Protein AF-A0A5C3QJW3-F1 (afdb_monomer_lite)

Organism: NCBI:txid1884261

Structure (mmCIF, N/CA/C/O backbone):
data_AF-A0A5C3QJW3-F1
#
_entry.id   AF-A0A5C3QJW3-F1
#
loop_
_atom_site.group_PDB
_atom_site.id
_atom_site.type_symbol
_atom_site.label_atom_id
_atom_site.label_alt_id
_atom_site.label_comp_id
_atom_site.label_asym_id
_atom_site.label_entity_id
_atom_site.label_seq_id
_atom_site.pdbx_PDB_ins_code
_atom_site.Cartn_x
_atom_site.Cartn_y
_atom_site.Cartn_z
_atom_site.occupancy
_atom_site.B_iso_or_equiv
_atom_site.auth_seq_id
_atom_site.auth_comp_id
_atom_site.auth_asym_id
_atom_site.auth_atom_id
_atom_site.pdbx_PDB_model_num
ATOM 1 N N . MET A 1 1 ? 8.250 33.119 36.181 1.00 51.19 1 MET A N 1
ATOM 2 C CA . MET A 1 1 ? 9.096 32.078 35.572 1.00 51.19 1 MET A CA 1
ATOM 3 C C . MET A 1 1 ? 8.628 30.792 36.228 1.00 51.19 1 MET A C 1
ATOM 5 O O . MET A 1 1 ? 8.997 30.561 37.365 1.00 51.19 1 MET A O 1
ATOM 9 N N . ASP A 1 2 ? 7.615 30.095 35.720 1.00 52.72 2 ASP A N 1
ATOM 10 C CA . ASP A 1 2 ? 7.265 29.895 34.312 1.00 52.72 2 ASP A CA 1
ATOM 11 C C . ASP A 1 2 ? 5.763 30.003 34.032 1.00 52.72 2 ASP A C 1
ATOM 13 O O . ASP A 1 2 ? 4.919 29.670 34.860 1.00 52.72 2 ASP A O 1
ATOM 17 N N . ASP A 1 3 ? 5.492 30.542 32.849 1.00 52.78 3 ASP A N 1
ATOM 18 C CA . ASP A 1 3 ? 4.213 30.958 32.291 1.00 52.78 3 ASP A CA 1
ATOM 19 C C . ASP A 1 3 ? 3.828 29.924 31.225 1.00 52.78 3 ASP A C 1
ATOM 21 O O . ASP A 1 3 ? 4.458 29.851 30.169 1.00 52.78 3 ASP A O 1
ATOM 25 N N . TRP A 1 4 ? 2.857 29.063 31.526 1.00 56.22 4 TRP A N 1
ATOM 26 C CA . TRP A 1 4 ? 2.318 28.097 30.567 1.00 56.22 4 TRP A CA 1
ATOM 27 C C . TRP A 1 4 ? 0.980 28.620 30.059 1.00 56.22 4 TRP A C 1
ATOM 29 O O . TRP A 1 4 ? -0.080 28.338 30.617 1.00 56.22 4 TRP A O 1
ATOM 39 N N . GLY A 1 5 ? 1.059 29.427 29.002 1.00 49.88 5 GLY A N 1
ATOM 40 C CA . GLY A 1 5 ? -0.093 29.955 28.287 1.00 49.88 5 GLY A CA 1
ATOM 41 C C . GLY A 1 5 ? -0.972 28.835 27.734 1.00 49.88 5 GLY A C 1
ATOM 42 O O . GLY A 1 5 ? -0.531 28.018 26.926 1.00 49.88 5 GLY A O 1
ATOM 43 N N . MET A 1 6 ? -2.236 28.819 28.152 1.00 49.03 6 MET A N 1
ATOM 44 C CA . MET A 1 6 ? -3.273 28.034 27.493 1.00 49.03 6 MET A CA 1
ATOM 45 C C . MET A 1 6 ? -3.706 28.733 26.199 1.00 49.03 6 MET A C 1
ATOM 47 O O . MET A 1 6 ? -4.062 29.914 26.246 1.00 49.03 6 MET A O 1
ATOM 51 N N . PRO A 1 7 ? -3.716 28.046 25.045 1.00 58.00 7 PRO A N 1
ATOM 52 C CA . PRO A 1 7 ? -4.285 28.610 23.837 1.00 58.00 7 PRO A CA 1
ATOM 53 C C . PRO A 1 7 ? -5.818 28.608 23.907 1.00 58.00 7 PRO A C 1
ATOM 55 O O . PRO A 1 7 ? -6.472 27.607 24.193 1.00 58.00 7 PRO A O 1
ATOM 58 N N . ASN A 1 8 ? -6.347 29.793 23.632 1.00 48.72 8 ASN A N 1
ATOM 59 C CA . ASN A 1 8 ? -7.742 30.188 23.534 1.00 48.72 8 ASN A CA 1
ATOM 60 C C . ASN A 1 8 ? -8.515 29.287 22.541 1.00 48.72 8 ASN A C 1
ATOM 62 O O . ASN A 1 8 ? -8.273 29.344 21.336 1.00 48.72 8 ASN A O 1
ATOM 66 N N . MET A 1 9 ? -9.445 28.458 23.029 1.00 44.62 9 MET A N 1
ATOM 67 C CA . MET A 1 9 ? -10.438 27.770 22.192 1.00 44.62 9 MET A CA 1
ATOM 68 C C . MET A 1 9 ? -11.594 28.732 21.903 1.00 44.62 9 MET A C 1
ATOM 70 O O . MET A 1 9 ? -12.631 28.711 22.566 1.00 44.62 9 MET A O 1
ATOM 74 N N . GLU A 1 10 ? -11.415 29.588 20.901 1.00 56.03 10 GLU A N 1
ATOM 75 C CA . GLU A 1 10 ? -12.532 30.302 20.292 1.00 56.03 10 GLU A CA 1
ATOM 76 C C . GLU A 1 10 ? -13.198 29.442 19.214 1.00 56.03 10 GLU A C 1
ATOM 78 O O . GLU A 1 10 ? -12.558 28.813 18.372 1.00 56.03 10 GLU A O 1
ATOM 83 N N . ARG A 1 11 ? -14.529 29.412 19.300 1.00 51.38 11 ARG A N 1
ATOM 84 C CA . ARG A 1 11 ? -15.469 28.785 18.372 1.00 51.38 11 ARG A CA 1
ATOM 85 C C . ARG A 1 11 ? -15.183 29.175 16.922 1.00 51.38 11 ARG A C 1
ATOM 87 O O . ARG A 1 11 ? -15.208 30.354 16.591 1.00 51.38 11 ARG A O 1
ATOM 94 N N . ALA A 1 12 ? -15.140 28.174 16.052 1.00 47.66 12 ALA A N 1
ATOM 95 C CA . ALA A 1 12 ? -15.527 28.314 14.655 1.00 47.66 12 ALA A CA 1
ATOM 96 C C . ALA A 1 12 ? -16.584 27.246 14.337 1.00 47.66 12 ALA A C 1
ATOM 98 O O . ALA A 1 12 ? -16.294 26.147 13.877 1.00 47.66 12 ALA A O 1
ATOM 99 N N . THR A 1 13 ? -17.834 27.562 14.662 1.00 53.69 13 THR A N 1
ATOM 100 C CA . THR A 1 13 ? -18.987 27.056 13.915 1.00 53.69 13 THR A CA 1
ATOM 101 C C . THR A 1 13 ? -19.103 27.903 12.654 1.00 53.69 13 THR A C 1
ATOM 103 O O . THR A 1 13 ? -19.069 29.118 12.815 1.00 53.69 13 THR A O 1
ATOM 106 N N . GLU A 1 14 ? -19.247 27.290 11.470 1.00 48.97 14 GLU A N 1
ATOM 107 C CA . GLU A 1 14 ? -20.148 27.710 10.369 1.00 48.97 14 GLU A CA 1
ATOM 108 C C . GLU A 1 14 ? -19.704 27.150 8.994 1.00 48.97 14 GLU A C 1
ATOM 110 O O . GLU A 1 14 ? -18.735 27.595 8.393 1.00 48.97 14 GLU A O 1
ATOM 115 N N . VAL A 1 15 ? -20.432 26.111 8.558 1.00 48.12 15 VAL A N 1
ATOM 116 C CA . VAL A 1 15 ? -21.038 25.883 7.227 1.00 48.12 15 VAL A CA 1
ATOM 117 C C . VAL A 1 15 ? -20.273 26.324 5.963 1.00 48.12 15 VAL A C 1
ATOM 119 O O . VAL A 1 15 ? -20.133 27.516 5.700 1.00 48.12 15 VAL A O 1
ATOM 122 N N . LYS A 1 16 ? -20.013 25.356 5.066 1.00 44.62 16 LYS A N 1
ATOM 123 C CA . LYS A 1 16 ? -20.548 25.382 3.686 1.00 44.62 16 LYS A CA 1
ATOM 124 C C . LYS A 1 16 ? -20.440 24.026 2.984 1.00 44.62 16 LYS A C 1
ATOM 126 O O . LYS A 1 16 ? -19.352 23.515 2.741 1.00 44.62 16 LYS A O 1
ATOM 131 N N . ASP A 1 17 ? -21.614 23.482 2.683 1.00 49.69 17 ASP A N 1
ATOM 132 C CA . ASP A 1 17 ? -21.846 22.410 1.726 1.00 49.69 17 ASP A CA 1
ATOM 133 C C . ASP A 1 17 ? -21.622 22.957 0.309 1.00 49.69 17 ASP A C 1
ATOM 135 O O . ASP A 1 17 ? -22.480 23.658 -0.227 1.00 49.69 17 ASP A O 1
ATOM 139 N N . ASP A 1 18 ? -20.481 22.639 -0.300 1.00 51.56 18 ASP A N 1
ATOM 140 C CA . ASP A 1 18 ? -20.247 22.868 -1.728 1.00 51.56 18 ASP A CA 1
ATOM 141 C C . ASP A 1 18 ? -20.503 21.562 -2.499 1.00 51.56 18 ASP A C 1
ATOM 143 O O . ASP A 1 18 ? -19.639 20.708 -2.690 1.00 51.56 18 ASP A O 1
ATOM 147 N N . ASP A 1 19 ? -21.779 21.379 -2.829 1.00 47.50 19 ASP A N 1
ATOM 148 C CA . ASP A 1 19 ? -22.304 21.162 -4.183 1.00 47.50 19 ASP A CA 1
ATOM 149 C C . ASP A 1 19 ? -21.316 20.599 -5.238 1.00 47.50 19 ASP A C 1
ATOM 151 O O . ASP A 1 19 ? -20.870 21.288 -6.158 1.00 47.50 19 ASP A O 1
ATOM 155 N N . TRP A 1 20 ? -21.008 19.297 -5.168 1.00 49.62 20 TRP A N 1
ATOM 156 C CA . TRP A 1 20 ? -20.414 18.568 -6.298 1.00 49.62 20 TRP A CA 1
ATOM 157 C C . TRP A 1 20 ? -21.503 18.187 -7.302 1.00 49.62 20 TRP A C 1
ATOM 159 O O . TRP A 1 20 ? -21.970 17.047 -7.367 1.00 49.62 20 TRP A O 1
ATOM 169 N N . GLY A 1 21 ? -21.911 19.180 -8.089 1.00 38.78 21 GLY A N 1
ATOM 170 C CA . GLY A 1 21 ? -22.816 19.018 -9.215 1.00 38.78 21 GLY A CA 1
ATOM 171 C C . GLY A 1 21 ? -22.309 17.984 -10.224 1.00 38.78 21 GLY A C 1
ATOM 172 O O . GLY A 1 21 ? -21.252 18.132 -10.836 1.00 38.78 21 GLY A O 1
ATOM 173 N N . MET A 1 22 ? -23.125 16.958 -10.453 1.00 44.88 22 MET A N 1
ATOM 174 C CA . MET A 1 22 ? -23.156 16.239 -11.724 1.00 44.88 22 MET A CA 1
ATOM 175 C C . MET A 1 22 ? -23.722 17.166 -12.808 1.00 44.88 22 MET A C 1
ATOM 177 O O . MET A 1 22 ? -24.743 17.820 -12.583 1.00 44.88 22 MET A O 1
ATOM 181 N N . PRO A 1 23 ? -23.166 17.124 -14.026 1.00 47.12 23 PRO A N 1
ATOM 182 C CA . PRO A 1 23 ? -24.057 17.044 -15.175 1.00 47.12 23 PRO A CA 1
ATOM 183 C C . PRO A 1 23 ? -23.635 15.936 -16.142 1.00 47.12 23 PRO A C 1
ATOM 185 O O . PRO A 1 23 ? -22.469 15.774 -16.501 1.00 47.12 23 PRO A O 1
ATOM 188 N N . GLY A 1 24 ? -24.635 15.168 -16.566 1.00 41.00 24 GLY A N 1
ATOM 189 C CA . GLY A 1 24 ? -24.487 14.111 -17.547 1.00 41.00 24 GLY A CA 1
ATOM 190 C C . GLY A 1 24 ? -24.217 14.607 -18.970 1.00 41.00 24 GLY A C 1
ATOM 191 O O . GLY A 1 24 ? -24.610 15.697 -19.375 1.00 41.00 24 GLY A O 1
ATOM 192 N N . THR A 1 25 ? -23.604 13.693 -19.718 1.00 42.84 25 THR A N 1
ATOM 193 C CA . THR A 1 25 ? -23.913 13.348 -21.112 1.00 42.84 25 THR A CA 1
ATOM 194 C C . THR A 1 25 ? -23.840 14.465 -22.156 1.00 42.84 25 THR A C 1
ATOM 196 O O . THR A 1 25 ? -24.853 15.055 -22.519 1.00 42.84 25 THR A O 1
ATOM 199 N N . LEU A 1 26 ? -22.678 14.597 -22.805 1.00 43.44 26 LEU A N 1
ATOM 200 C CA . LEU A 1 26 ? -22.626 14.898 -24.237 1.00 43.44 26 LEU A CA 1
ATOM 201 C C . LEU A 1 26 ? -21.601 14.012 -24.945 1.00 43.44 26 LEU A C 1
ATOM 203 O O . LEU A 1 26 ? -20.451 13.861 -24.541 1.00 43.44 26 LEU A O 1
ATOM 207 N N . ALA A 1 27 ? -22.108 13.392 -26.001 1.00 38.72 27 ALA A N 1
ATOM 208 C CA . ALA A 1 27 ? -21.420 12.536 -26.934 1.00 38.72 27 ALA A CA 1
ATOM 209 C C . ALA A 1 27 ? -20.399 13.307 -27.782 1.00 38.72 27 ALA A C 1
ATOM 211 O O . ALA A 1 27 ? -20.599 14.473 -28.110 1.00 38.72 27 ALA A O 1
ATOM 212 N N . GLY A 1 28 ? -19.384 12.577 -28.247 1.00 41.81 28 GLY A N 1
ATOM 213 C CA . GLY A 1 28 ? -18.620 12.935 -29.438 1.00 41.81 28 GLY A CA 1
ATOM 214 C C . GLY A 1 28 ? -17.327 13.695 -29.167 1.00 41.81 28 GLY A C 1
ATOM 215 O O . GLY A 1 28 ? -17.334 14.903 -28.986 1.00 41.81 28 GLY A O 1
ATOM 216 N N . VAL A 1 29 ? -16.223 12.946 -29.230 1.00 36.81 29 VAL A N 1
ATOM 217 C CA . VAL A 1 29 ? -14.927 13.232 -29.889 1.00 36.81 29 VAL A CA 1
ATOM 218 C C . VAL A 1 29 ? -13.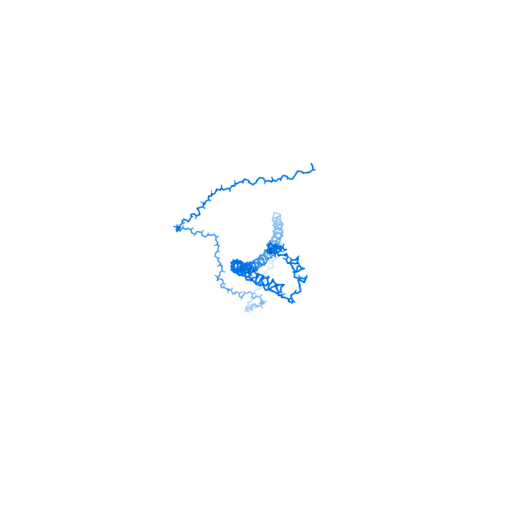819 12.579 -29.054 1.00 36.81 29 VAL A C 1
ATOM 220 O O . VAL A 1 29 ? -13.050 13.227 -28.356 1.00 36.81 29 VAL A O 1
ATOM 223 N N . THR A 1 30 ? -13.719 11.252 -29.130 1.00 38.94 30 THR A N 1
ATOM 224 C CA . THR A 1 30 ? -12.478 10.538 -28.814 1.00 38.94 30 THR A CA 1
ATOM 225 C C . THR A 1 30 ? -11.654 10.467 -30.092 1.00 38.94 30 THR A C 1
ATOM 227 O O . THR A 1 30 ? -11.875 9.618 -30.954 1.00 38.94 30 THR A O 1
ATOM 230 N N . LYS A 1 31 ? -10.708 11.400 -30.248 1.00 41.50 31 LYS A N 1
ATOM 231 C CA . LYS A 1 31 ? -9.667 11.307 -31.273 1.00 41.50 31 LYS A CA 1
ATOM 232 C C . LYS A 1 31 ? -8.376 10.837 -30.606 1.00 41.50 31 LYS A C 1
ATOM 234 O O . LYS A 1 31 ? -7.758 11.559 -29.835 1.00 41.50 31 LYS A O 1
ATOM 239 N N . ALA A 1 32 ? -8.086 9.574 -30.897 1.00 41.06 32 ALA A N 1
ATOM 240 C CA . ALA A 1 32 ? -6.908 8.767 -30.620 1.00 41.06 32 ALA A CA 1
ATOM 241 C C . ALA A 1 32 ? -5.599 9.519 -30.317 1.00 41.06 32 ALA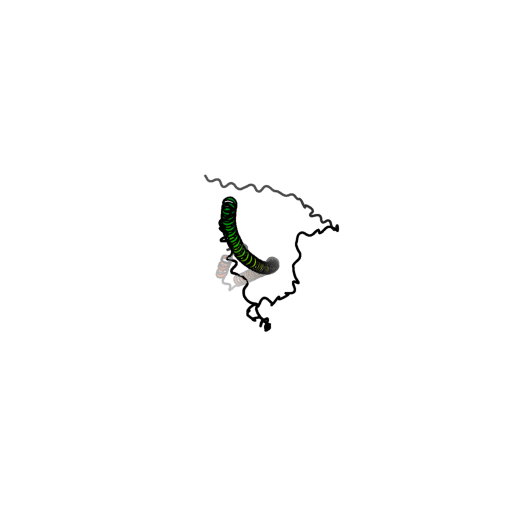 A C 1
ATOM 243 O O . ALA A 1 32 ? -5.107 10.292 -31.138 1.00 41.06 32 ALA A O 1
ATOM 244 N N . LEU A 1 33 ? -4.988 9.164 -29.186 1.00 45.12 33 LEU A N 1
ATOM 245 C CA . LEU A 1 33 ? -3.572 9.397 -28.891 1.00 45.12 33 LEU A CA 1
ATOM 246 C C . LEU A 1 33 ? -2.994 8.197 -28.123 1.00 45.12 33 LEU A C 1
ATOM 248 O O . LEU A 1 33 ? -2.364 8.337 -27.088 1.00 45.12 33 LEU A O 1
ATOM 252 N N . PHE A 1 34 ? -3.255 6.997 -28.638 1.00 40.78 34 PHE A N 1
ATOM 253 C CA . PHE A 1 34 ? -2.526 5.774 -28.306 1.00 40.78 34 PHE A CA 1
ATOM 254 C C . PHE A 1 34 ? -2.461 4.929 -29.584 1.00 40.78 34 PHE A C 1
ATOM 256 O O . PHE A 1 34 ? -3.508 4.726 -30.210 1.00 40.78 34 PHE A O 1
ATOM 263 N N . PRO A 1 35 ? -1.277 4.481 -30.037 1.00 46.06 35 PRO A N 1
ATOM 264 C CA . PRO A 1 35 ? -1.209 3.516 -31.125 1.00 46.06 35 PRO A CA 1
ATOM 265 C C . PRO A 1 35 ? -1.818 2.178 -30.660 1.00 46.06 35 PRO A C 1
ATOM 267 O O . PRO A 1 35 ? -1.724 1.840 -29.478 1.00 46.06 35 PRO A O 1
ATOM 270 N N . PRO A 1 36 ? -2.480 1.427 -31.557 1.00 47.53 36 PRO A N 1
ATOM 271 C CA . PRO A 1 36 ? -3.119 0.166 -31.202 1.00 47.53 36 PRO A CA 1
ATOM 272 C C . PRO A 1 36 ? -2.078 -0.918 -30.863 1.00 47.53 36 PRO A C 1
ATOM 274 O O . PRO A 1 36 ? -0.941 -0.844 -31.336 1.00 47.53 36 PRO A O 1
ATOM 277 N N . PRO A 1 37 ? -2.459 -1.952 -30.090 1.00 41.44 37 PRO A N 1
ATOM 278 C CA . PRO A 1 37 ? -1.607 -3.109 -29.855 1.00 41.44 37 PRO A CA 1
ATOM 279 C C . PRO A 1 37 ? -1.440 -3.889 -31.164 1.00 41.44 37 PRO A C 1
ATOM 281 O O . PRO A 1 37 ? -2.421 -4.287 -31.794 1.00 41.44 37 PRO A O 1
ATOM 284 N N . VAL A 1 38 ? -0.192 -4.104 -31.576 1.00 45.81 38 VAL A N 1
ATOM 285 C CA . VAL A 1 38 ? 0.159 -4.936 -32.733 1.00 45.81 38 VAL A CA 1
ATOM 286 C C . VAL A 1 38 ? 0.032 -6.404 -32.324 1.00 45.81 38 VAL A C 1
ATOM 288 O O . VAL A 1 38 ? 1.018 -7.072 -32.032 1.00 45.81 38 VAL A O 1
ATOM 291 N N . ASN A 1 39 ? -1.199 -6.903 -32.275 1.00 46.38 39 ASN A N 1
ATOM 292 C CA . ASN A 1 39 ? -1.471 -8.334 -32.309 1.00 46.38 39 ASN A CA 1
ATOM 293 C C . ASN A 1 39 ? -1.791 -8.707 -33.763 1.00 46.38 39 ASN A C 1
ATOM 295 O O . ASN A 1 39 ? -2.567 -8.013 -34.410 1.00 46.38 39 ASN A O 1
ATOM 299 N N . GLU A 1 40 ? -1.189 -9.802 -34.235 1.00 42.03 40 GLU A N 1
ATOM 300 C CA . GLU A 1 40 ? -1.207 -10.332 -35.614 1.00 42.03 40 GLU A CA 1
ATOM 301 C C . GLU A 1 40 ? -0.099 -9.827 -36.556 1.00 42.03 40 GLU A C 1
ATOM 303 O O . GLU A 1 40 ? -0.334 -9.285 -37.632 1.00 42.03 40 GLU A O 1
ATOM 308 N N . LEU A 1 41 ? 1.152 -10.133 -36.202 1.00 39.66 41 LEU A N 1
ATOM 309 C CA . LEU A 1 41 ? 2.169 -10.454 -37.203 1.00 39.66 41 LEU A CA 1
ATOM 310 C C . LEU A 1 41 ? 2.332 -11.973 -37.238 1.00 39.66 41 LEU A C 1
ATOM 312 O O . LEU A 1 41 ? 3.080 -12.573 -36.470 1.00 39.66 41 LEU A O 1
ATOM 316 N N . THR A 1 42 ? 1.593 -12.599 -38.151 1.00 41.19 42 THR A N 1
ATOM 317 C CA . THR A 1 42 ? 1.950 -13.895 -38.727 1.00 41.19 42 THR A CA 1
ATOM 318 C C . THR A 1 42 ? 3.435 -13.891 -39.080 1.00 41.19 42 THR A C 1
ATOM 320 O O . THR A 1 42 ? 3.866 -13.171 -39.982 1.00 41.19 42 THR A O 1
ATOM 323 N N . PHE A 1 43 ? 4.209 -14.699 -38.360 1.00 39.25 43 PHE A N 1
ATOM 324 C CA . PHE A 1 43 ? 5.593 -15.013 -38.675 1.00 39.25 43 PHE A CA 1
ATOM 325 C C . PHE A 1 43 ? 5.657 -15.675 -40.055 1.00 39.25 43 PHE A C 1
ATOM 327 O O . PHE A 1 43 ? 5.441 -16.878 -40.193 1.00 39.25 43 PHE A O 1
ATOM 334 N N . TRP A 1 44 ? 5.998 -14.904 -41.085 1.00 35.56 44 TRP A N 1
ATOM 335 C CA . TRP A 1 44 ? 6.630 -15.475 -42.266 1.00 35.56 44 TRP A CA 1
ATOM 336 C C . TRP A 1 44 ? 8.082 -15.755 -41.901 1.00 35.56 44 TRP A C 1
ATOM 338 O O . TRP A 1 44 ? 8.957 -14.897 -41.988 1.00 35.56 44 TRP A O 1
ATOM 348 N N . VAL A 1 45 ? 8.321 -16.980 -41.440 1.00 39.12 45 VAL A N 1
ATOM 349 C CA . VAL A 1 45 ? 9.646 -17.591 -41.474 1.00 39.12 45 VAL A CA 1
ATOM 350 C C . VAL A 1 45 ? 10.102 -17.530 -42.932 1.00 39.12 45 VAL A C 1
ATOM 352 O O . VAL A 1 45 ? 9.455 -18.110 -43.800 1.00 39.12 45 VAL A O 1
ATOM 355 N N . ILE A 1 46 ? 11.187 -16.810 -43.215 1.00 43.16 46 ILE A N 1
ATOM 356 C CA . ILE A 1 46 ? 11.922 -16.927 -44.478 1.00 43.16 46 ILE A CA 1
ATOM 357 C C . ILE A 1 46 ? 13.114 -17.847 -44.189 1.00 43.16 46 ILE A C 1
ATOM 359 O O . ILE A 1 46 ? 14.112 -17.375 -43.643 1.00 43.16 46 ILE A O 1
ATOM 363 N N . PRO A 1 47 ? 13.065 -19.152 -44.511 1.00 44.44 47 PRO A N 1
ATOM 364 C CA . PRO A 1 47 ? 14.220 -20.019 -44.392 1.00 44.44 47 PRO A CA 1
ATOM 365 C C . PRO A 1 47 ? 14.861 -20.163 -45.771 1.00 44.44 47 PRO A C 1
ATOM 367 O O . PRO A 1 47 ? 14.648 -21.160 -46.453 1.00 44.44 47 PRO A O 1
ATOM 370 N N . SER A 1 48 ? 15.637 -19.175 -46.216 1.00 44.16 48 SER A N 1
ATOM 371 C CA . SER A 1 48 ? 16.433 -19.362 -47.438 1.00 44.16 48 SER A CA 1
ATOM 372 C C . SER A 1 48 ? 17.501 -18.295 -47.620 1.00 44.16 48 SER A C 1
ATOM 374 O O . SER A 1 48 ? 17.348 -17.408 -48.447 1.00 44.16 48 SER A O 1
ATOM 376 N N . LEU A 1 49 ? 18.611 -18.437 -46.892 1.00 42.78 49 LEU A N 1
ATOM 377 C CA . LEU A 1 49 ? 19.948 -18.058 -47.368 1.00 42.78 49 LEU A CA 1
ATOM 378 C C . LEU A 1 49 ? 20.964 -19.097 -46.868 1.00 42.78 49 LEU A C 1
ATOM 380 O O . LEU A 1 49 ? 21.872 -18.813 -46.095 1.00 42.78 49 LEU A O 1
ATOM 384 N N . PHE A 1 50 ? 20.770 -20.342 -47.304 1.00 40.41 50 PHE A N 1
ATOM 385 C CA . PHE A 1 50 ? 21.822 -21.352 -47.332 1.00 40.41 50 PHE A CA 1
ATOM 386 C C . PHE A 1 50 ? 22.470 -21.252 -48.717 1.00 40.41 50 PHE A C 1
ATOM 388 O O . PHE A 1 50 ? 21.845 -21.592 -49.718 1.00 40.41 50 PHE A O 1
ATOM 395 N N . CYS A 1 51 ? 23.689 -20.728 -48.789 1.00 42.59 51 CYS A N 1
ATOM 396 C CA . CYS A 1 51 ? 24.516 -20.776 -49.992 1.00 42.59 51 CYS A CA 1
ATOM 397 C C . CYS A 1 51 ? 25.943 -21.076 -49.526 1.00 42.59 51 CYS A C 1
ATOM 399 O O . CYS A 1 51 ? 26.575 -20.228 -48.895 1.00 42.59 51 CYS A O 1
ATOM 401 N N . PRO A 1 52 ? 26.389 -22.333 -49.672 1.00 44.69 52 PRO A N 1
ATOM 402 C CA . PRO A 1 52 ? 27.363 -22.653 -50.727 1.00 44.69 52 PRO A CA 1
ATOM 403 C C . PRO A 1 52 ? 27.070 -24.037 -51.368 1.00 44.69 52 PRO A C 1
ATOM 405 O O . PRO A 1 52 ? 26.178 -24.727 -50.873 1.00 44.69 52 PRO A O 1
ATOM 408 N N . PRO A 1 53 ? 27.782 -24.520 -52.417 1.00 43.47 53 PRO A N 1
ATOM 409 C CA . PRO A 1 53 ? 28.979 -23.987 -53.081 1.00 43.47 53 PRO A CA 1
ATOM 410 C C . PRO A 1 53 ? 28.872 -23.873 -54.627 1.00 43.47 53 PRO A C 1
ATOM 412 O O . PRO A 1 53 ? 28.085 -24.554 -55.277 1.00 43.47 53 PRO A O 1
ATOM 415 N N . SER A 1 54 ? 29.763 -23.086 -55.235 1.00 45.50 54 SER A N 1
ATOM 416 C CA . SER A 1 54 ? 30.274 -23.351 -56.597 1.00 45.50 54 SER A CA 1
ATOM 417 C C . SER A 1 54 ? 31.523 -24.235 -56.456 1.00 45.50 54 SER A C 1
ATOM 419 O O . SER A 1 54 ? 32.286 -23.992 -55.519 1.00 45.50 54 SER A O 1
ATOM 421 N N . PRO A 1 55 ? 31.776 -25.238 -57.326 1.00 47.84 55 PRO A N 1
ATOM 422 C CA . PRO A 1 55 ? 31.995 -24.967 -58.749 1.00 47.84 55 PRO A CA 1
ATOM 423 C C . PRO A 1 55 ? 31.501 -26.079 -59.697 1.00 47.84 55 PRO A C 1
ATOM 425 O O . PRO A 1 55 ? 31.970 -27.215 -59.657 1.00 47.84 55 PRO A O 1
ATOM 428 N N . SER A 1 56 ? 30.625 -25.743 -60.644 1.00 40.91 56 SER A N 1
ATOM 429 C CA . SER A 1 56 ? 30.416 -26.564 -61.845 1.00 40.91 56 SER A CA 1
ATOM 430 C C . SER A 1 56 ? 31.063 -25.874 -63.042 1.00 40.91 56 SER A C 1
ATOM 432 O O . SER A 1 56 ? 30.618 -24.843 -63.534 1.00 40.91 56 SER A O 1
ATOM 434 N N . SER A 1 57 ? 32.174 -26.466 -63.464 1.00 50.62 57 SER A N 1
ATOM 435 C CA . SER A 1 57 ? 32.920 -26.162 -64.679 1.00 50.62 57 SER A CA 1
ATOM 436 C C . SER A 1 57 ? 32.027 -26.330 -65.922 1.00 50.62 57 SER A C 1
ATOM 438 O O . SER A 1 57 ? 31.426 -27.398 -66.079 1.00 50.62 57 SER A O 1
ATOM 440 N N . PRO A 1 58 ? 31.932 -25.346 -66.837 1.00 46.09 58 PRO A N 1
ATOM 441 C CA . PRO A 1 58 ? 31.327 -25.582 -68.134 1.00 46.09 58 PRO A CA 1
ATOM 442 C C . PRO A 1 58 ? 32.331 -26.296 -69.043 1.00 46.09 58 PRO A C 1
ATOM 444 O O . PRO A 1 58 ? 33.371 -25.763 -69.427 1.00 46.09 58 PRO A O 1
ATOM 447 N N . ARG A 1 59 ? 31.978 -27.532 -69.393 1.00 46.91 59 ARG A N 1
ATOM 448 C CA . ARG A 1 59 ? 32.604 -28.353 -70.430 1.00 46.91 59 ARG A CA 1
ATOM 449 C C . ARG A 1 59 ? 32.507 -27.621 -71.774 1.00 46.91 59 ARG A C 1
ATOM 451 O O . ARG A 1 59 ? 31.413 -27.467 -72.311 1.00 46.91 59 ARG A O 1
ATOM 458 N N . ALA A 1 60 ? 33.641 -27.170 -72.303 1.00 48.34 60 ALA A N 1
ATOM 459 C CA . ALA A 1 60 ? 33.724 -26.578 -73.633 1.00 48.34 60 ALA A CA 1
ATOM 460 C C . ALA A 1 60 ? 33.416 -27.628 -74.725 1.00 48.34 60 ALA A C 1
ATOM 462 O O . ALA A 1 60 ? 33.861 -28.774 -74.605 1.00 48.34 60 ALA A O 1
ATOM 463 N N . PRO A 1 61 ? 32.682 -27.275 -75.795 1.00 53.84 61 PRO A N 1
ATOM 464 C CA . PRO A 1 61 ? 32.559 -28.130 -76.966 1.00 53.84 61 PRO A CA 1
ATOM 465 C C . PRO A 1 61 ? 33.872 -28.150 -77.762 1.00 53.84 61 PRO A C 1
ATOM 467 O O . PRO A 1 61 ? 34.473 -27.112 -78.035 1.00 53.84 61 PRO A O 1
ATOM 470 N N . HIS A 1 62 ? 34.295 -29.353 -78.155 1.00 53.53 62 HIS A N 1
ATOM 471 C CA . HIS A 1 62 ? 35.352 -29.569 -79.138 1.00 53.53 62 HIS A CA 1
ATOM 472 C C . HIS A 1 62 ? 34.935 -28.957 -80.480 1.00 53.53 62 HIS A C 1
ATOM 474 O O . HIS A 1 62 ? 34.084 -29.506 -81.177 1.00 53.53 62 HIS A O 1
ATOM 480 N N . ILE A 1 63 ? 35.558 -27.839 -80.845 1.00 47.34 63 ILE A N 1
ATOM 481 C CA . ILE A 1 63 ? 35.591 -27.346 -82.221 1.00 47.34 63 ILE A CA 1
ATOM 482 C C . ILE A 1 63 ? 37.026 -27.512 -82.705 1.00 47.34 63 ILE A C 1
ATOM 484 O O . ILE A 1 63 ? 37.926 -26.762 -82.336 1.00 47.34 63 ILE A O 1
ATOM 488 N N . THR A 1 64 ? 37.232 -28.544 -83.514 1.00 50.50 64 THR A N 1
ATOM 489 C CA . THR A 1 64 ? 38.424 -28.724 -84.336 1.00 50.50 64 THR A CA 1
ATOM 490 C C . THR A 1 64 ? 38.303 -27.739 -85.497 1.00 50.50 64 THR A C 1
ATOM 492 O O . THR A 1 64 ? 37.576 -27.991 -86.452 1.00 50.50 64 THR A O 1
ATOM 495 N N . SER A 1 65 ? 38.954 -26.583 -85.382 1.00 47.88 65 SER A N 1
ATOM 496 C CA . SER A 1 65 ? 39.133 -25.643 -86.488 1.00 47.88 65 SER A CA 1
ATOM 497 C C . SER A 1 65 ? 40.622 -25.526 -86.751 1.00 47.88 65 SER A C 1
ATOM 499 O O . SER A 1 65 ? 41.384 -25.082 -85.894 1.00 47.88 65 SER A O 1
ATOM 501 N N . GLU A 1 66 ? 41.012 -25.968 -87.936 1.00 46.25 66 GLU A N 1
ATOM 502 C CA . GLU A 1 66 ? 42.339 -25.822 -88.512 1.00 46.25 66 GLU A CA 1
ATOM 503 C C . GLU A 1 66 ? 42.790 -24.356 -88.418 1.00 46.25 66 GLU A C 1
ATOM 505 O O . GLU A 1 66 ? 42.071 -23.443 -88.825 1.00 46.25 66 GLU A O 1
ATOM 510 N N . ILE A 1 67 ? 43.966 -24.131 -87.828 1.00 50.09 67 ILE A N 1
ATOM 511 C CA . ILE A 1 67 ? 44.614 -22.820 -87.746 1.00 50.09 67 ILE A CA 1
ATOM 512 C C . ILE A 1 67 ? 45.412 -22.640 -89.047 1.00 50.09 67 ILE A C 1
ATOM 514 O O . ILE A 1 67 ? 46.364 -23.396 -89.263 1.00 50.09 67 ILE A O 1
ATOM 518 N N . PRO A 1 68 ? 45.075 -21.671 -89.918 1.00 50.75 68 PRO A N 1
ATOM 519 C CA . PRO A 1 68 ? 45.946 -21.302 -91.020 1.00 50.75 68 PRO A CA 1
ATOM 520 C C . PRO A 1 68 ? 47.206 -20.630 -90.471 1.00 50.75 68 PRO A C 1
ATOM 522 O O . PRO A 1 68 ? 47.164 -19.888 -89.489 1.00 50.75 68 PRO A O 1
ATOM 525 N N . SER A 1 69 ? 48.325 -20.922 -91.126 1.00 53.12 69 SER A N 1
ATOM 526 C CA . SER A 1 69 ? 49.670 -20.452 -90.818 1.00 53.12 69 SER A CA 1
ATOM 527 C C . SER A 1 69 ? 49.746 -18.976 -90.418 1.00 53.12 69 SER A C 1
ATOM 529 O O . SER A 1 69 ? 49.115 -18.109 -91.020 1.00 53.12 69 SER A O 1
ATOM 531 N N . ALA A 1 70 ? 50.570 -18.739 -89.396 1.00 56.84 70 ALA A N 1
ATOM 532 C CA . ALA A 1 70 ? 50.859 -17.458 -88.774 1.00 56.84 70 ALA A CA 1
ATOM 533 C C . ALA A 1 70 ? 51.009 -16.296 -89.781 1.00 56.84 70 ALA A C 1
ATOM 535 O O . ALA A 1 70 ? 51.856 -16.376 -90.677 1.00 56.84 70 ALA A O 1
ATOM 536 N N . PRO A 1 71 ? 50.258 -15.191 -89.621 1.00 61.34 71 PRO A N 1
ATOM 537 C CA . PRO A 1 71 ? 50.667 -13.912 -90.181 1.00 61.34 71 PRO A CA 1
ATOM 538 C C . PRO A 1 71 ? 51.914 -13.400 -89.430 1.00 61.34 71 PRO A C 1
ATOM 540 O O . PRO A 1 71 ? 52.142 -13.791 -88.282 1.00 61.34 71 PRO A O 1
ATOM 543 N N . PRO A 1 72 ? 52.745 -12.559 -90.072 1.00 56.50 72 PRO A N 1
ATOM 544 C CA . PRO A 1 72 ? 54.023 -12.111 -89.520 1.00 56.50 72 PRO A CA 1
ATOM 545 C C . PRO A 1 72 ? 53.830 -11.436 -88.161 1.00 56.50 72 PRO A C 1
ATOM 547 O O . PRO A 1 72 ? 52.825 -10.755 -87.963 1.00 56.50 72 PRO A O 1
ATOM 550 N N . GLU A 1 73 ? 54.793 -11.634 -87.255 1.00 56.75 73 GLU A N 1
ATOM 551 C CA . GLU A 1 73 ? 54.891 -10.987 -85.943 1.00 56.75 73 GLU A CA 1
ATOM 552 C C . GLU A 1 73 ? 54.500 -9.505 -86.026 1.00 56.75 73 GLU A C 1
ATOM 554 O O . GLU A 1 73 ? 55.297 -8.637 -86.382 1.00 56.75 73 GLU A O 1
ATOM 559 N N . TRP A 1 74 ? 53.257 -9.201 -85.660 1.00 53.94 74 TRP A N 1
ATOM 560 C CA . TRP A 1 74 ? 52.921 -7.883 -85.156 1.00 53.94 74 TRP A CA 1
ATOM 561 C C . TRP A 1 74 ? 53.443 -7.857 -83.730 1.00 53.94 74 TRP A C 1
ATOM 563 O O . TRP A 1 74 ? 52.731 -8.205 -82.789 1.00 53.94 74 TRP A O 1
ATOM 573 N N . SER A 1 75 ? 54.707 -7.469 -83.572 1.00 57.69 75 SER A N 1
ATOM 574 C CA . SER A 1 75 ? 55.155 -6.906 -82.306 1.00 57.69 75 SER A CA 1
ATOM 575 C C . SER A 1 75 ? 54.154 -5.804 -81.958 1.00 57.69 75 SER A C 1
ATOM 577 O O . SER A 1 75 ? 54.035 -4.853 -82.742 1.00 57.69 75 SER A O 1
ATOM 579 N N . PRO A 1 76 ? 53.379 -5.915 -80.860 1.00 58.00 76 PRO A N 1
ATOM 580 C CA . PRO A 1 76 ? 52.566 -4.791 -80.435 1.00 58.00 76 PRO A CA 1
ATOM 581 C C . PRO A 1 76 ? 53.526 -3.608 -80.293 1.00 58.00 76 PRO A C 1
ATOM 583 O O . PRO A 1 76 ? 54.632 -3.805 -79.772 1.00 58.00 76 PRO A O 1
ATOM 586 N N . PRO A 1 77 ? 53.179 -2.403 -80.783 1.00 53.97 77 PRO A N 1
ATOM 587 C CA . PRO A 1 77 ? 53.995 -1.246 -80.477 1.00 53.97 77 PRO A CA 1
ATOM 588 C C . PRO A 1 77 ? 54.194 -1.251 -78.964 1.00 53.97 77 PRO A C 1
ATOM 590 O O . PRO A 1 77 ? 53.243 -1.503 -78.214 1.00 53.97 77 PRO A O 1
ATOM 593 N N . VAL A 1 78 ? 55.434 -1.040 -78.520 1.00 55.06 78 VAL A N 1
ATOM 594 C CA . VAL A 1 78 ? 55.710 -0.658 -77.138 1.00 55.06 78 VAL A CA 1
ATOM 595 C C . VAL A 1 78 ? 55.030 0.696 -76.981 1.00 55.06 78 VAL A C 1
ATOM 597 O O . VAL A 1 78 ? 55.628 1.746 -77.186 1.00 55.06 78 VAL A O 1
ATOM 600 N N . VAL A 1 79 ? 53.716 0.659 -76.766 1.00 51.38 79 VAL A N 1
ATOM 601 C CA . VAL A 1 79 ? 52.947 1.790 -76.297 1.00 51.38 79 VAL A C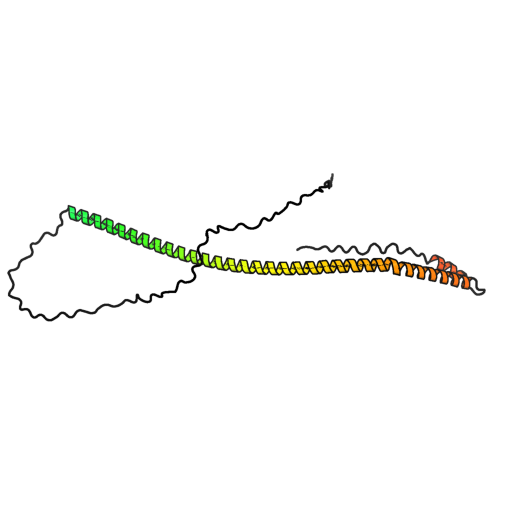A 1
ATOM 602 C C . VAL A 1 79 ? 53.539 2.003 -74.931 1.00 51.38 79 VAL A C 1
ATOM 604 O O . VAL A 1 79 ? 53.351 1.174 -74.038 1.00 51.38 79 VAL A O 1
ATOM 607 N N . ASP A 1 80 ? 54.352 3.044 -74.824 1.00 55.62 80 ASP A N 1
ATOM 608 C CA . ASP A 1 80 ? 54.726 3.595 -73.544 1.00 55.62 80 ASP A CA 1
ATOM 609 C C . ASP A 1 80 ? 53.411 3.824 -72.793 1.00 55.62 80 ASP A C 1
ATOM 611 O O . ASP A 1 80 ? 52.617 4.697 -73.139 1.00 55.62 80 ASP A O 1
ATOM 615 N N . ARG A 1 81 ? 53.105 2.915 -71.858 1.00 56.19 81 ARG A N 1
ATOM 616 C CA . ARG A 1 81 ? 51.867 2.925 -71.068 1.00 56.19 81 ARG A CA 1
ATOM 617 C C . ARG A 1 81 ? 51.916 4.006 -69.991 1.00 56.19 81 ARG A C 1
ATOM 619 O O . ARG A 1 81 ? 51.077 3.995 -69.097 1.00 56.19 81 ARG A O 1
ATOM 626 N N . SER A 1 82 ? 52.894 4.903 -70.068 1.00 65.12 82 SER A N 1
ATOM 627 C CA . SER A 1 82 ? 52.929 6.130 -69.299 1.00 65.12 82 SER A CA 1
ATOM 628 C C . SER A 1 82 ? 51.684 6.935 -69.649 1.00 65.12 82 SER A C 1
ATOM 630 O O . SER A 1 82 ? 51.517 7.421 -70.772 1.00 65.12 82 SER A O 1
ATOM 632 N N . LEU A 1 83 ? 50.763 7.013 -68.692 1.00 65.00 83 LEU A N 1
ATOM 633 C CA . LEU A 1 83 ? 49.630 7.907 -68.800 1.00 65.00 83 LEU A CA 1
ATOM 634 C C . LEU A 1 83 ? 50.169 9.343 -68.926 1.00 65.00 83 LEU A C 1
ATOM 636 O O . LEU A 1 83 ? 51.224 9.678 -68.385 1.00 65.00 83 LEU A O 1
ATOM 640 N N . PRO A 1 84 ? 49.467 10.225 -69.651 1.00 75.44 84 PRO A N 1
ATOM 641 C CA . PRO A 1 84 ? 49.702 11.655 -69.551 1.00 75.44 84 PRO A CA 1
ATOM 642 C C . PRO A 1 84 ? 49.784 12.056 -68.066 1.00 75.44 84 PRO A C 1
ATOM 644 O O . PRO A 1 84 ? 48.914 11.630 -67.308 1.00 75.44 84 PRO A O 1
ATOM 647 N N . PRO A 1 85 ? 50.728 12.915 -67.643 1.00 78.31 85 PRO A N 1
ATOM 648 C CA . PRO A 1 85 ? 50.920 13.274 -66.229 1.00 78.31 85 PRO A CA 1
ATOM 649 C C . PRO A 1 85 ? 49.652 13.772 -65.513 1.00 78.31 85 PRO A C 1
ATOM 651 O O . PRO A 1 85 ? 49.504 13.644 -64.303 1.00 78.31 85 PRO A O 1
ATOM 654 N N . VAL A 1 86 ? 48.711 14.338 -66.275 1.00 82.75 86 VAL A N 1
ATOM 655 C CA . VAL A 1 86 ? 47.399 14.776 -65.781 1.00 82.75 86 VAL A CA 1
ATOM 656 C C . VAL A 1 86 ? 46.519 13.592 -65.367 1.00 82.75 86 VAL A C 1
ATOM 658 O O . VAL A 1 86 ? 45.797 13.688 -64.381 1.00 82.75 86 VAL A O 1
ATOM 661 N N . LEU A 1 87 ? 46.566 12.482 -66.107 1.00 87.00 87 LEU A N 1
ATOM 662 C CA . LEU A 1 87 ? 45.799 11.279 -65.793 1.00 87.00 87 LEU A CA 1
ATOM 663 C C . LEU A 1 87 ? 46.385 10.536 -64.586 1.00 87.00 87 LEU A C 1
ATOM 665 O O . LEU A 1 87 ? 45.598 10.072 -63.768 1.00 87.00 87 LEU A O 1
ATOM 669 N N . ASP A 1 88 ? 47.711 10.507 -64.416 1.00 86.56 88 ASP A N 1
ATOM 670 C CA . ASP A 1 88 ? 48.339 9.956 -63.201 1.00 86.56 88 ASP A CA 1
ATOM 671 C C . ASP A 1 88 ? 47.910 10.730 -61.946 1.00 86.56 88 ASP A C 1
ATOM 673 O O . ASP A 1 88 ? 47.459 10.135 -60.971 1.00 86.56 88 ASP A O 1
ATOM 677 N N . HIS A 1 89 ? 47.922 12.065 -61.999 1.00 88.56 89 HIS A N 1
ATOM 678 C CA . HIS A 1 89 ? 47.489 12.891 -60.870 1.00 88.56 89 HIS A CA 1
ATOM 679 C C . HIS A 1 89 ? 46.010 12.682 -60.495 1.00 88.56 89 HIS A C 1
ATOM 681 O O . HIS A 1 89 ? 45.665 12.650 -59.316 1.00 88.56 89 HIS A O 1
ATOM 687 N N . VAL A 1 90 ? 45.125 12.521 -61.485 1.00 93.56 90 VAL A N 1
ATOM 688 C CA . VAL A 1 90 ? 43.703 12.229 -61.235 1.00 93.56 90 VAL A CA 1
ATOM 689 C C . VAL A 1 90 ? 43.525 10.840 -60.623 1.00 93.56 90 VAL A C 1
ATOM 691 O O . VAL A 1 90 ? 42.692 10.679 -59.734 1.00 93.56 90 VAL A O 1
ATOM 694 N N . VAL A 1 91 ? 44.298 9.845 -61.067 1.00 94.38 91 VAL A N 1
ATOM 695 C CA . VAL A 1 91 ? 44.278 8.500 -60.474 1.00 94.38 91 VAL A CA 1
ATOM 696 C C . VAL A 1 91 ? 44.727 8.543 -59.013 1.00 94.38 91 VAL A C 1
ATOM 698 O O . VAL A 1 91 ? 44.068 7.923 -58.181 1.00 94.38 91 VAL A O 1
ATOM 701 N N . ASP A 1 92 ? 45.767 9.314 -58.686 1.00 93.62 92 ASP A N 1
ATOM 702 C CA . ASP A 1 92 ? 46.240 9.484 -57.307 1.00 93.62 92 ASP A CA 1
ATOM 703 C C . ASP A 1 92 ? 45.184 10.150 -56.410 1.00 93.62 92 ASP A C 1
ATOM 705 O O . ASP A 1 92 ? 44.892 9.638 -55.329 1.00 93.62 92 ASP A O 1
ATOM 709 N N . ILE A 1 93 ? 44.548 11.233 -56.878 1.00 95.00 93 ILE A N 1
ATOM 710 C CA . ILE A 1 93 ? 43.459 11.905 -56.143 1.00 95.00 93 ILE A CA 1
ATOM 711 C C . ILE A 1 93 ? 42.299 10.935 -55.893 1.00 95.00 93 ILE A C 1
ATOM 713 O O . ILE A 1 93 ? 41.812 10.811 -54.772 1.00 95.00 93 ILE A O 1
ATOM 717 N N . VAL A 1 94 ? 41.864 10.207 -56.925 1.00 95.94 94 VAL A N 1
ATOM 718 C CA . VAL A 1 94 ? 40.759 9.248 -56.793 1.00 95.94 94 VAL A CA 1
ATOM 719 C C . VAL A 1 94 ? 41.134 8.101 -55.852 1.00 95.94 94 VAL A C 1
ATOM 721 O O . VAL A 1 94 ? 40.283 7.631 -55.099 1.00 95.94 94 VAL A O 1
ATOM 724 N N . ALA A 1 95 ? 42.388 7.646 -55.856 1.00 96.12 95 ALA A N 1
ATOM 725 C CA . ALA A 1 95 ? 42.855 6.621 -54.929 1.00 96.12 95 ALA A CA 1
ATOM 726 C C . ALA A 1 95 ? 42.826 7.110 -53.469 1.00 96.12 95 ALA A C 1
ATOM 728 O O . ALA A 1 95 ? 42.403 6.358 -52.587 1.00 96.12 95 ALA A O 1
ATOM 729 N N . GLU A 1 96 ? 43.220 8.362 -53.219 1.00 97.12 96 GLU A N 1
ATOM 730 C CA . GLU A 1 96 ? 43.151 8.996 -51.897 1.00 97.12 96 GLU A CA 1
ATOM 731 C C . GLU A 1 96 ? 41.700 9.162 -51.416 1.00 97.12 96 GLU A C 1
ATOM 733 O O . GLU A 1 96 ? 41.367 8.781 -50.286 1.00 97.12 96 GLU A O 1
ATOM 738 N N . ASP A 1 97 ? 40.808 9.636 -52.287 1.00 97.31 97 ASP A N 1
ATOM 739 C CA . ASP A 1 97 ? 39.383 9.781 -51.981 1.00 97.31 97 ASP A CA 1
ATOM 740 C C . ASP A 1 97 ? 38.728 8.424 -51.686 1.00 97.31 97 ASP A C 1
ATOM 742 O O . ASP A 1 97 ? 37.981 8.286 -50.716 1.00 97.31 97 ASP A O 1
ATOM 746 N N . VAL A 1 98 ? 39.036 7.385 -52.473 1.00 97.75 98 VAL A N 1
ATOM 747 C CA . VAL A 1 98 ? 38.535 6.019 -52.240 1.00 97.75 98 VAL A CA 1
ATOM 748 C C . VAL A 1 98 ? 39.044 5.465 -50.910 1.00 97.75 98 VAL A C 1
ATOM 750 O O . VAL A 1 98 ? 38.273 4.839 -50.177 1.00 97.75 98 VAL A O 1
ATOM 753 N N . ALA A 1 99 ? 40.313 5.698 -50.563 1.00 96.81 99 ALA A N 1
ATOM 754 C CA . ALA A 1 99 ? 40.860 5.284 -49.274 1.00 96.81 99 ALA A CA 1
ATOM 755 C C . ALA A 1 99 ? 40.146 5.991 -48.109 1.00 96.81 99 ALA A C 1
ATOM 757 O O . ALA A 1 99 ? 39.748 5.340 -47.140 1.00 96.81 99 ALA A O 1
ATOM 758 N N . THR A 1 100 ? 39.910 7.298 -48.235 1.00 97.44 100 THR A N 1
ATOM 759 C CA . THR A 1 100 ? 39.199 8.101 -47.230 1.00 97.44 100 THR A CA 1
ATOM 760 C C . THR A 1 100 ? 37.751 7.644 -47.065 1.00 97.44 100 THR A C 1
ATOM 762 O O . THR A 1 100 ? 37.297 7.405 -45.943 1.00 97.44 100 THR A O 1
ATOM 765 N N . LEU A 1 101 ? 37.032 7.446 -48.174 1.00 97.69 101 LEU A N 1
ATOM 766 C CA . LEU A 1 101 ? 35.656 6.948 -48.170 1.00 97.69 101 LEU A CA 1
ATOM 767 C C . LEU A 1 101 ? 35.555 5.557 -47.543 1.00 97.69 101 LEU A C 1
ATOM 769 O O . LEU A 1 101 ? 34.604 5.282 -46.814 1.00 97.69 101 LEU A O 1
ATOM 773 N N . LYS A 1 102 ? 36.540 4.684 -47.778 1.00 97.81 102 LYS A N 1
ATOM 774 C CA . LYS A 1 102 ? 36.575 3.353 -47.167 1.00 97.81 102 LYS A CA 1
ATOM 775 C C . LYS A 1 102 ? 36.711 3.431 -45.645 1.00 97.81 102 LYS A C 1
ATOM 777 O O . LYS A 1 102 ? 35.951 2.772 -44.943 1.00 97.81 102 LYS A O 1
ATOM 782 N N . ILE A 1 103 ? 37.608 4.278 -45.138 1.00 97.94 103 ILE A N 1
ATOM 783 C CA . ILE A 1 103 ? 37.781 4.489 -43.691 1.00 97.94 103 ILE A CA 1
ATOM 784 C C . ILE A 1 103 ? 36.497 5.052 -43.067 1.00 97.94 103 ILE A C 1
ATOM 786 O O . ILE A 1 103 ? 36.059 4.587 -42.013 1.00 97.94 103 ILE A O 1
ATOM 790 N N . GLN A 1 104 ? 35.857 6.025 -43.721 1.00 97.62 104 GLN A N 1
ATOM 791 C CA . GLN A 1 104 ? 34.578 6.574 -43.261 1.00 97.62 104 GLN A CA 1
ATOM 792 C C . GLN A 1 104 ? 33.471 5.515 -43.256 1.00 97.62 104 GLN A C 1
ATOM 794 O O . GLN A 1 104 ? 32.697 5.436 -42.303 1.00 97.62 104 GLN A O 1
ATOM 799 N N . HIS A 1 105 ? 33.403 4.674 -44.287 1.00 97.69 105 HIS A N 1
ATOM 800 C CA . HIS A 1 105 ? 32.435 3.585 -44.354 1.00 97.69 105 HIS A CA 1
ATOM 801 C C . HIS A 1 105 ? 32.640 2.563 -43.228 1.00 97.69 105 HIS A C 1
ATOM 803 O O . HIS A 1 105 ? 31.681 2.184 -42.560 1.00 97.69 105 HIS A O 1
ATOM 809 N N . GLU A 1 106 ? 33.882 2.157 -42.965 1.00 97.81 106 GLU A N 1
ATOM 810 C CA . GLU A 1 106 ? 34.210 1.243 -41.865 1.00 97.81 106 GLU A CA 1
ATOM 811 C C . GLU A 1 106 ? 33.866 1.863 -40.501 1.00 97.81 106 GLU A C 1
ATOM 813 O O . GLU A 1 106 ? 33.235 1.215 -39.667 1.00 97.81 106 GLU A O 1
ATOM 818 N N . THR A 1 107 ? 34.186 3.146 -40.304 1.00 97.81 107 THR A N 1
ATOM 819 C CA . THR A 1 107 ? 33.882 3.882 -39.064 1.00 97.81 107 THR A CA 1
ATOM 820 C C . THR A 1 107 ? 32.376 3.995 -38.831 1.00 97.81 107 THR A C 1
ATOM 822 O O . THR A 1 107 ? 31.882 3.642 -37.763 1.00 97.81 107 THR A O 1
ATOM 825 N N . THR A 1 108 ? 31.623 4.430 -39.843 1.00 97.94 108 THR A N 1
ATOM 826 C CA . THR A 1 108 ? 30.158 4.555 -39.753 1.00 97.94 108 THR A CA 1
ATOM 827 C C . THR A 1 108 ? 29.480 3.204 -39.547 1.00 97.94 108 THR A C 1
ATOM 829 O O . THR A 1 108 ? 28.515 3.109 -38.791 1.00 97.94 108 THR A O 1
ATOM 832 N N . THR A 1 109 ? 30.002 2.137 -40.155 1.00 98.25 109 THR A N 1
ATOM 833 C CA . THR A 1 109 ? 29.495 0.775 -39.939 1.00 98.25 109 THR A CA 1
ATOM 834 C C . THR A 1 109 ? 29.715 0.329 -38.493 1.00 98.25 109 THR A C 1
ATOM 836 O O . THR A 1 109 ? 28.776 -0.148 -37.858 1.00 98.25 109 THR A O 1
ATOM 839 N N . ALA A 1 110 ? 30.906 0.560 -37.934 1.00 97.81 110 ALA A N 1
ATOM 840 C CA . ALA A 1 110 ? 31.198 0.241 -36.537 1.00 97.81 110 ALA A CA 1
ATOM 841 C C . ALA A 1 110 ? 30.320 1.044 -35.557 1.00 97.81 110 ALA A C 1
ATOM 843 O O . ALA A 1 110 ? 29.828 0.503 -34.564 1.00 97.81 110 ALA A O 1
ATOM 844 N N . GLU A 1 111 ? 30.069 2.325 -35.839 1.00 98.19 111 GLU A N 1
ATOM 845 C CA . GLU A 1 111 ? 29.160 3.152 -35.038 1.00 98.19 111 GLU A CA 1
ATOM 846 C C . GLU A 1 111 ? 27.715 2.649 -35.092 1.00 98.19 111 GLU A C 1
ATOM 848 O O . GLU A 1 111 ? 27.049 2.598 -34.056 1.00 98.19 111 GLU A O 1
ATOM 853 N N . LEU A 1 112 ? 27.233 2.233 -36.268 1.00 98.31 112 LEU A N 1
ATOM 854 C CA . LEU A 1 112 ? 25.900 1.649 -36.424 1.00 98.31 112 LEU A CA 1
ATOM 855 C C . LEU A 1 112 ? 25.761 0.327 -35.665 1.00 98.31 112 LEU A C 1
ATOM 857 O O . LEU A 1 112 ? 24.736 0.101 -35.022 1.00 98.31 112 LEU A O 1
ATOM 861 N N . GLU A 1 113 ? 26.778 -0.534 -35.700 1.00 98.12 113 GLU A N 1
ATOM 862 C CA . GLU A 1 113 ? 26.789 -1.778 -34.926 1.00 98.12 113 GLU A CA 1
ATOM 863 C C . GLU A 1 113 ? 26.757 -1.507 -33.419 1.00 98.12 113 GLU A C 1
ATOM 865 O O . GLU A 1 113 ? 25.972 -2.130 -32.699 1.00 98.12 113 GLU A O 1
ATOM 870 N N . ARG A 1 114 ? 27.534 -0.523 -32.951 1.00 98.44 114 ARG A N 1
ATOM 871 C CA . ARG A 1 114 ? 27.530 -0.096 -31.547 1.00 98.44 114 ARG A CA 1
ATOM 872 C C . ARG A 1 114 ? 26.164 0.445 -31.126 1.00 98.44 114 ARG A C 1
ATOM 874 O O . ARG A 1 114 ? 25.610 -0.013 -30.134 1.00 98.44 114 ARG A O 1
ATOM 881 N N . LEU A 1 115 ? 25.589 1.367 -31.900 1.00 98.31 115 LEU A N 1
ATOM 882 C CA . LEU A 1 115 ? 24.265 1.935 -31.620 1.00 98.31 115 LEU A CA 1
ATOM 883 C C . LEU A 1 115 ? 23.171 0.868 -31.630 1.00 98.31 115 LEU A C 1
ATOM 885 O O . LEU A 1 115 ? 22.249 0.913 -30.817 1.00 98.31 115 LEU A O 1
ATOM 889 N N . ARG A 1 116 ? 23.272 -0.116 -32.527 1.00 98.38 116 ARG A N 1
ATOM 890 C CA . ARG A 1 116 ? 22.347 -1.247 -32.563 1.00 98.38 116 ARG A CA 1
ATOM 891 C C . ARG A 1 116 ? 22.454 -2.098 -31.299 1.00 98.38 116 ARG A C 1
ATOM 893 O O . ARG A 1 116 ? 21.421 -2.501 -30.769 1.00 98.38 116 ARG A O 1
ATOM 900 N N . ALA A 1 117 ? 23.667 -2.370 -30.823 1.00 98.19 117 ALA A N 1
ATOM 901 C CA . ALA A 1 117 ? 23.877 -3.099 -29.576 1.00 98.19 117 ALA A CA 1
ATOM 902 C C . ALA A 1 117 ? 23.312 -2.326 -28.371 1.00 98.19 117 ALA A C 1
ATOM 904 O O . ALA A 1 117 ? 22.556 -2.900 -27.586 1.00 98.19 117 ALA A O 1
ATOM 905 N N . ASP A 1 118 ? 23.590 -1.022 -28.286 1.00 98.31 118 ASP A N 1
ATOM 906 C CA . ASP A 1 118 ? 23.071 -0.139 -27.234 1.00 98.31 118 ASP A CA 1
ATOM 907 C C . ASP A 1 118 ? 21.530 -0.114 -27.238 1.00 98.31 118 ASP A C 1
ATOM 909 O O . ASP A 1 118 ? 20.897 -0.230 -26.187 1.00 98.31 118 ASP A O 1
ATOM 913 N N . TYR A 1 119 ? 20.910 -0.034 -28.421 1.00 98.25 119 TYR A N 1
ATOM 914 C CA . TYR A 1 119 ? 19.454 -0.066 -28.571 1.00 98.25 119 TYR A CA 1
ATOM 915 C C . TYR A 1 119 ? 18.845 -1.391 -28.099 1.00 98.25 119 TYR A C 1
ATOM 917 O O . TYR A 1 119 ? 17.852 -1.385 -27.375 1.00 98.25 119 TYR A O 1
ATOM 925 N N . ILE A 1 120 ? 19.440 -2.529 -28.473 1.00 98.38 120 ILE A N 1
ATOM 926 C CA . ILE A 1 120 ? 18.969 -3.850 -28.031 1.00 98.38 120 ILE A CA 1
ATOM 927 C C . ILE A 1 120 ? 19.073 -3.974 -26.508 1.00 98.38 120 ILE A C 1
ATOM 929 O O . ILE A 1 120 ? 18.140 -4.470 -25.877 1.00 98.38 120 ILE A O 1
ATOM 933 N N . ASN A 1 121 ? 20.171 -3.499 -25.912 1.00 98.19 121 ASN A N 1
ATOM 934 C CA . ASN A 1 121 ? 20.331 -3.516 -24.461 1.00 98.19 121 ASN A CA 1
ATOM 935 C C . ASN A 1 121 ? 19.282 -2.635 -23.767 1.00 98.19 121 ASN A C 1
ATOM 937 O O . ASN A 1 121 ? 18.608 -3.086 -22.845 1.00 98.19 121 ASN A O 1
ATOM 941 N N . SER A 1 122 ? 19.078 -1.412 -24.262 1.00 97.94 122 SER A N 1
ATOM 942 C CA . SER A 1 122 ? 18.067 -0.498 -23.723 1.00 97.94 122 SER A CA 1
ATOM 943 C C . SER A 1 122 ? 16.647 -1.061 -23.849 1.00 97.94 122 SER A C 1
ATOM 945 O O . SER A 1 122 ? 15.849 -0.937 -22.922 1.00 97.94 122 SER A O 1
ATOM 947 N N . LEU A 1 123 ? 16.334 -1.738 -24.958 1.00 98.38 123 LEU A N 1
ATOM 948 C CA . LEU A 1 123 ? 15.055 -2.419 -25.139 1.00 98.38 123 LEU A CA 1
ATOM 949 C C . LEU A 1 123 ? 14.870 -3.552 -24.118 1.00 98.38 123 LEU A C 1
ATOM 951 O O . LEU A 1 123 ? 13.793 -3.682 -23.542 1.00 98.38 123 LEU A O 1
ATOM 955 N N . ALA A 1 124 ? 15.910 -4.348 -23.862 1.00 98.06 124 ALA A N 1
ATOM 956 C CA . ALA A 1 124 ? 15.859 -5.419 -22.869 1.00 98.06 124 ALA A CA 1
ATOM 957 C C . ALA A 1 124 ? 15.648 -4.879 -21.443 1.00 98.06 124 ALA A C 1
ATOM 959 O O . ALA A 1 124 ? 14.846 -5.426 -20.687 1.00 98.06 124 ALA A O 1
ATOM 960 N N . GLU A 1 125 ? 16.322 -3.783 -21.088 1.00 98.38 125 GLU A N 1
ATOM 961 C CA . GLU A 1 125 ? 16.113 -3.089 -19.813 1.00 98.38 125 GLU A CA 1
ATOM 962 C C . GLU A 1 125 ? 14.692 -2.534 -19.692 1.00 98.38 125 GLU A C 1
ATOM 964 O O . GLU A 1 125 ? 14.073 -2.658 -18.637 1.00 98.38 125 GLU A O 1
ATOM 969 N N . ASN A 1 126 ? 14.146 -1.972 -20.772 1.00 98.19 126 ASN A N 1
ATOM 970 C CA . ASN A 1 126 ? 12.783 -1.455 -20.786 1.00 98.19 126 ASN A CA 1
ATOM 971 C C . ASN A 1 126 ? 11.749 -2.569 -20.557 1.00 98.19 126 ASN A C 1
ATOM 973 O O . ASN A 1 126 ? 10.911 -2.439 -19.671 1.00 98.19 126 ASN A O 1
ATOM 977 N N . ILE A 1 127 ? 11.884 -3.700 -21.260 1.00 98.06 127 ILE A N 1
ATOM 978 C CA . ILE A 1 127 ? 11.027 -4.881 -21.061 1.00 98.06 127 ILE A CA 1
ATOM 979 C C . ILE A 1 127 ? 11.112 -5.373 -19.613 1.00 98.06 127 ILE A C 1
ATOM 981 O O . ILE A 1 127 ? 10.095 -5.701 -19.006 1.00 98.06 127 ILE A O 1
ATOM 985 N N . LYS A 1 128 ? 12.317 -5.405 -19.033 1.00 98.19 128 LYS A N 1
ATOM 986 C CA . LYS A 1 128 ? 12.493 -5.786 -17.629 1.00 98.19 128 LYS A CA 1
ATOM 987 C C . LYS A 1 128 ? 11.745 -4.834 -16.691 1.00 98.19 128 LYS A C 1
ATOM 989 O O . LYS A 1 128 ? 11.028 -5.296 -15.813 1.00 98.19 128 LYS A O 1
ATOM 994 N N . LEU A 1 129 ? 11.873 -3.523 -16.897 1.00 98.25 129 LEU A N 1
ATOM 995 C CA . LEU A 1 129 ? 11.171 -2.524 -16.090 1.00 98.25 129 LEU A CA 1
ATOM 996 C C . LEU A 1 129 ? 9.647 -2.636 -16.218 1.00 98.25 129 LEU A C 1
ATOM 998 O O . LEU A 1 129 ? 8.946 -2.434 -15.231 1.00 98.25 129 LEU A O 1
ATOM 1002 N N . GLU A 1 130 ? 9.122 -2.963 -17.398 1.00 98.38 130 GLU A N 1
ATOM 1003 C CA . GLU A 1 130 ? 7.685 -3.198 -17.580 1.00 98.38 130 GLU A CA 1
ATOM 1004 C C . GLU A 1 130 ? 7.193 -4.405 -16.771 1.00 98.38 130 GLU A C 1
ATOM 1006 O O . GLU A 1 130 ? 6.141 -4.321 -16.134 1.00 98.38 130 GLU A O 1
ATOM 1011 N N . VAL A 1 131 ? 7.967 -5.495 -16.742 1.00 98.12 131 VAL A N 1
ATOM 1012 C CA . VAL A 1 131 ? 7.666 -6.677 -15.917 1.00 98.12 131 VAL A CA 1
ATOM 1013 C C . VAL A 1 131 ? 7.705 -6.327 -14.429 1.00 98.12 131 VAL A C 1
ATOM 1015 O O . VAL A 1 131 ? 6.736 -6.603 -13.720 1.00 98.12 131 VAL A O 1
ATOM 1018 N N . ASP A 1 132 ? 8.770 -5.664 -13.972 1.00 98.12 132 ASP A N 1
ATOM 1019 C CA . ASP A 1 132 ? 8.937 -5.264 -12.569 1.00 98.12 132 ASP A CA 1
ATOM 1020 C C . ASP A 1 132 ? 7.799 -4.318 -12.121 1.00 98.12 132 ASP A C 1
ATOM 1022 O O . ASP A 1 132 ? 7.285 -4.416 -11.003 1.00 98.12 132 ASP A O 1
ATOM 1026 N N . LEU A 1 133 ? 7.352 -3.410 -13.000 1.00 98.12 133 LEU A N 1
ATOM 1027 C CA . LEU A 1 133 ? 6.225 -2.515 -12.727 1.00 98.12 133 LEU A CA 1
ATOM 1028 C C . LEU A 1 133 ? 4.898 -3.262 -12.595 1.00 98.12 133 LEU A C 1
ATOM 1030 O O . LEU A 1 133 ? 4.076 -2.891 -11.753 1.00 98.12 133 LEU A O 1
ATOM 1034 N N . GLU A 1 134 ? 4.658 -4.277 -13.421 1.00 98.00 134 GLU A N 1
ATOM 1035 C CA . GLU A 1 134 ? 3.425 -5.058 -13.344 1.00 98.00 134 GLU A CA 1
ATOM 1036 C C . GLU A 1 134 ? 3.394 -5.936 -12.088 1.00 98.00 134 GLU A C 1
ATOM 1038 O O . GLU A 1 134 ? 2.371 -5.995 -11.397 1.00 98.00 134 GLU A O 1
ATOM 1043 N N . GLU A 1 135 ? 4.533 -6.525 -11.717 1.00 98.00 135 GLU A N 1
ATOM 1044 C CA . GLU A 1 135 ? 4.679 -7.237 -10.447 1.00 98.00 135 GLU A CA 1
ATOM 1045 C C . GLU A 1 135 ? 4.381 -6.304 -9.266 1.00 98.00 135 GLU A C 1
ATOM 1047 O O . GLU A 1 135 ? 3.511 -6.609 -8.445 1.00 98.00 135 GLU A O 1
ATOM 1052 N N . LEU A 1 136 ? 4.989 -5.114 -9.239 1.00 98.31 136 LEU A N 1
ATOM 1053 C CA . LEU A 1 136 ? 4.772 -4.135 -8.176 1.00 98.31 136 LEU A CA 1
ATOM 1054 C C . LEU A 1 136 ? 3.310 -3.672 -8.090 1.00 98.31 136 LEU A C 1
ATOM 1056 O O . LEU A 1 136 ? 2.771 -3.495 -6.993 1.00 98.31 136 LEU A O 1
ATOM 1060 N N . ARG A 1 137 ? 2.636 -3.483 -9.231 1.00 98.06 137 ARG A N 1
ATOM 1061 C CA . ARG A 1 137 ? 1.202 -3.151 -9.268 1.00 98.06 137 ARG A CA 1
ATOM 1062 C C . ARG A 1 137 ? 0.357 -4.266 -8.672 1.00 98.06 137 ARG A C 1
ATOM 1064 O O . ARG A 1 137 ? -0.551 -3.979 -7.889 1.00 98.06 137 ARG A O 1
ATOM 1071 N N . SER A 1 138 ? 0.653 -5.516 -9.019 1.00 97.56 138 SER A N 1
ATOM 1072 C CA . SER A 1 138 ?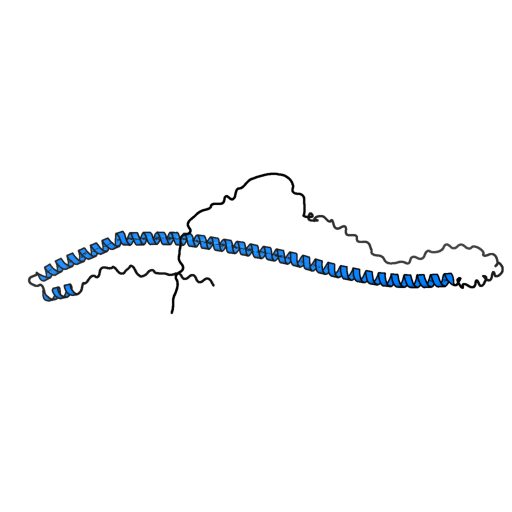 -0.063 -6.678 -8.493 1.00 97.56 138 SER A CA 1
ATOM 1073 C C . SER A 1 138 ? 0.132 -6.825 -6.977 1.00 97.56 138 SER A C 1
ATOM 1075 O O . SER A 1 138 ? -0.840 -6.973 -6.231 1.00 97.56 138 SER A O 1
ATOM 1077 N N . GLU A 1 139 ? 1.365 -6.662 -6.493 1.00 97.94 139 GLU A N 1
ATOM 1078 C CA . GLU A 1 139 ? 1.699 -6.725 -5.071 1.00 97.94 139 GLU A CA 1
ATOM 1079 C C . GLU A 1 139 ? 1.028 -5.584 -4.295 1.00 97.94 139 GLU A C 1
ATOM 1081 O O . GLU A 1 139 ? 0.430 -5.787 -3.239 1.00 97.94 139 GLU A O 1
ATOM 1086 N N . THR A 1 140 ? 1.057 -4.370 -4.842 1.00 97.50 140 THR A N 1
ATOM 1087 C CA . THR A 1 140 ? 0.403 -3.216 -4.218 1.00 97.50 140 THR A CA 1
ATOM 1088 C C . THR A 1 140 ? -1.106 -3.426 -4.126 1.00 97.50 140 THR A C 1
ATOM 1090 O O . THR A 1 140 ? -1.704 -3.153 -3.086 1.00 97.50 140 THR A O 1
ATOM 1093 N N . ARG A 1 141 ? -1.734 -3.954 -5.182 1.00 97.62 141 ARG A N 1
ATOM 1094 C CA . ARG A 1 141 ? -3.178 -4.207 -5.195 1.00 97.62 141 ARG A CA 1
ATOM 1095 C C . ARG A 1 141 ? -3.586 -5.252 -4.161 1.00 97.62 141 ARG A C 1
ATOM 1097 O O . ARG A 1 141 ? -4.505 -5.005 -3.391 1.00 97.62 141 ARG A O 1
ATOM 1104 N N . THR A 1 142 ? -2.862 -6.365 -4.085 1.00 96.94 142 THR A N 1
ATOM 1105 C CA . THR A 1 142 ? -3.129 -7.411 -3.083 1.00 96.94 142 THR A CA 1
ATOM 1106 C C . THR A 1 142 ? -2.969 -6.905 -1.648 1.00 96.94 142 THR A C 1
ATOM 1108 O O . THR A 1 142 ? -3.799 -7.218 -0.795 1.00 96.94 142 THR A O 1
ATOM 1111 N N . LYS A 1 143 ? -1.963 -6.062 -1.374 1.00 97.38 143 LYS A N 1
ATOM 1112 C CA . LYS A 1 143 ? -1.806 -5.407 -0.064 1.00 97.38 143 LYS A CA 1
ATOM 1113 C C . LYS A 1 143 ? -2.962 -4.458 0.255 1.00 97.38 143 LYS A C 1
ATOM 1115 O O . LYS A 1 143 ? -3.458 -4.462 1.381 1.00 97.38 143 LYS A O 1
ATOM 1120 N N . ILE A 1 144 ? -3.411 -3.661 -0.716 1.00 97.81 144 ILE A N 1
ATOM 1121 C CA . ILE A 1 144 ? -4.569 -2.770 -0.541 1.00 97.81 144 ILE A CA 1
ATOM 1122 C C . ILE A 1 144 ? -5.823 -3.589 -0.227 1.00 97.81 144 ILE A C 1
ATOM 1124 O O . ILE A 1 144 ? -6.534 -3.279 0.726 1.00 97.81 144 ILE A O 1
ATOM 1128 N N . ASP A 1 145 ? -6.063 -4.668 -0.968 1.00 97.06 145 ASP A N 1
ATOM 1129 C CA . ASP A 1 145 ? -7.232 -5.517 -0.760 1.00 97.06 145 ASP A CA 1
ATOM 1130 C C . ASP A 1 145 ? -7.197 -6.171 0.638 1.00 97.06 145 ASP A C 1
ATOM 1132 O O . ASP A 1 145 ? -8.185 -6.092 1.370 1.00 97.06 145 ASP A O 1
ATOM 1136 N N . SER A 1 146 ? -6.046 -6.708 1.070 1.00 96.81 146 SER A N 1
ATOM 1137 C CA . SER A 1 146 ? -5.873 -7.287 2.418 1.00 96.81 146 SER A CA 1
ATOM 1138 C C . SER A 1 146 ? -6.109 -6.263 3.526 1.00 96.81 146 SER A C 1
ATOM 1140 O O . SER A 1 146 ? -6.912 -6.491 4.429 1.00 96.81 146 SER A O 1
ATOM 1142 N N . THR A 1 147 ? -5.461 -5.099 3.437 1.00 96.94 147 THR A N 1
ATOM 1143 C CA . THR A 1 147 ? -5.598 -4.041 4.453 1.00 96.94 147 THR A CA 1
ATOM 1144 C C . THR A 1 147 ? -7.020 -3.492 4.511 1.00 96.94 147 THR A C 1
ATOM 1146 O O . THR A 1 147 ? -7.537 -3.223 5.595 1.00 96.94 147 THR A O 1
ATOM 1149 N N . SER A 1 148 ? -7.702 -3.382 3.368 1.00 97.12 148 SER A N 1
ATOM 1150 C CA . SER A 1 148 ? -9.105 -2.971 3.325 1.00 97.12 148 SER A CA 1
ATOM 1151 C C . SER A 1 148 ? -10.029 -3.986 4.011 1.00 97.12 148 SER A C 1
ATOM 1153 O O . SER A 1 148 ? -10.935 -3.589 4.751 1.00 97.12 148 SER A O 1
ATOM 1155 N N . ALA A 1 149 ? -9.774 -5.287 3.832 1.00 97.19 149 ALA A N 1
ATOM 1156 C CA . ALA A 1 149 ? -10.531 -6.350 4.482 1.00 97.19 149 ALA A CA 1
ATOM 1157 C C . ALA A 1 149 ? -10.297 -6.352 5.999 1.00 97.19 149 ALA A C 1
ATOM 1159 O O . ALA A 1 149 ? -11.256 -6.412 6.770 1.00 97.19 149 ALA A O 1
ATOM 1160 N N . GLU A 1 150 ? -9.046 -6.209 6.438 1.00 97.81 150 GLU A N 1
ATOM 1161 C CA . GLU A 1 150 ? -8.690 -6.096 7.856 1.00 97.81 150 GLU A CA 1
ATOM 1162 C C . GLU A 1 150 ? -9.354 -4.882 8.517 1.00 97.81 150 GLU A C 1
ATOM 1164 O O . GLU A 1 150 ? -9.964 -5.016 9.578 1.00 97.81 150 GLU A O 1
ATOM 1169 N N . LEU A 1 151 ? -9.323 -3.713 7.867 1.00 97.56 151 LEU A N 1
ATOM 1170 C CA . LEU A 1 151 ? -9.999 -2.509 8.357 1.00 97.56 151 LEU A CA 1
ATOM 1171 C C . LEU A 1 151 ? -11.515 -2.695 8.452 1.00 97.56 151 LEU A C 1
ATOM 1173 O O . LEU A 1 151 ? -12.132 -2.254 9.424 1.00 97.56 151 LEU A O 1
ATOM 1177 N N . SER A 1 152 ? -12.124 -3.362 7.468 1.00 97.25 152 SER A N 1
ATOM 1178 C CA . SER A 1 152 ? -13.549 -3.694 7.505 1.00 97.25 152 SER A CA 1
ATOM 1179 C C . SER A 1 152 ? -13.872 -4.599 8.698 1.00 97.25 152 SER A C 1
ATOM 1181 O O . SER A 1 152 ? -14.776 -4.293 9.478 1.00 97.25 152 SER A O 1
ATOM 1183 N N . HIS A 1 153 ? -13.077 -5.651 8.912 1.00 97.56 153 HIS A N 1
ATOM 1184 C CA . HIS A 1 153 ? -13.226 -6.545 10.057 1.00 97.56 153 HIS A CA 1
ATOM 1185 C C . HIS A 1 153 ? -13.070 -5.812 11.392 1.00 97.56 153 HIS A C 1
ATOM 1187 O O . HIS A 1 153 ? -13.941 -5.940 12.256 1.00 97.56 153 HIS A O 1
ATOM 1193 N N . LEU A 1 154 ? -12.027 -4.994 11.554 1.00 97.75 154 LEU A N 1
ATOM 1194 C CA . LEU A 1 154 ? -11.836 -4.189 12.763 1.00 97.75 154 LEU A CA 1
ATOM 1195 C C . LEU A 1 154 ? -13.024 -3.266 13.024 1.00 97.75 154 LEU A C 1
ATOM 1197 O O . LEU A 1 154 ? -13.482 -3.173 14.160 1.00 97.75 154 LEU A O 1
ATOM 1201 N N . ARG A 1 155 ? -13.555 -2.621 11.982 1.00 97.88 155 ARG A N 1
ATOM 1202 C CA . ARG A 1 155 ? -14.721 -1.747 12.116 1.00 97.88 155 ARG A CA 1
ATOM 1203 C C . ARG A 1 155 ? -15.953 -2.517 12.582 1.00 97.88 155 ARG A C 1
ATOM 1205 O O . ARG A 1 155 ? -16.609 -2.086 13.521 1.00 97.88 155 ARG A O 1
ATOM 1212 N N . THR A 1 156 ? -16.222 -3.687 12.001 1.00 97.94 156 THR A N 1
ATOM 1213 C CA . THR A 1 156 ? -17.347 -4.527 12.451 1.00 97.94 156 THR A CA 1
ATOM 1214 C C . THR A 1 156 ? -17.187 -4.996 13.897 1.00 97.94 156 THR A C 1
ATOM 1216 O O . THR A 1 156 ? -18.154 -4.979 14.657 1.00 97.94 156 THR A O 1
ATOM 1219 N N . ALA A 1 157 ? -15.969 -5.366 14.308 1.00 97.75 157 ALA A N 1
ATOM 1220 C CA . ALA A 1 157 ? -15.681 -5.762 15.682 1.00 97.75 157 ALA A CA 1
ATOM 1221 C C . ALA A 1 157 ? -15.834 -4.584 16.657 1.00 97.75 157 ALA A C 1
ATOM 1223 O O . ALA A 1 157 ? -16.387 -4.751 17.744 1.00 97.75 157 ALA A O 1
ATOM 1224 N N . TYR A 1 158 ? -15.391 -3.391 16.255 1.00 97.75 158 TYR A N 1
ATOM 1225 C CA . TYR A 1 158 ? -15.556 -2.163 17.023 1.00 97.75 158 TYR A CA 1
ATOM 1226 C C . TYR A 1 158 ? -17.035 -1.820 17.228 1.00 97.75 158 TYR A C 1
ATOM 1228 O O . TYR A 1 158 ? -17.461 -1.613 18.364 1.00 97.75 158 TYR A O 1
ATOM 1236 N N . ASP A 1 159 ? -17.830 -1.827 16.157 1.00 98.00 159 ASP A N 1
ATOM 1237 C CA . ASP A 1 159 ? -19.262 -1.523 16.218 1.00 98.00 159 ASP A CA 1
ATOM 1238 C C . ASP A 1 159 ? -20.006 -2.545 17.097 1.00 98.00 159 ASP A C 1
ATOM 1240 O O . ASP A 1 159 ? -20.808 -2.169 17.957 1.00 98.00 159 ASP A O 1
ATOM 1244 N N . ALA A 1 160 ? -19.686 -3.837 16.966 1.00 97.44 160 ALA A N 1
ATOM 1245 C CA . ALA A 1 160 ? -20.234 -4.882 17.832 1.00 97.44 160 ALA A CA 1
ATOM 1246 C C . ALA A 1 160 ? -19.845 -4.678 19.308 1.00 97.44 160 ALA A C 1
ATOM 1248 O O . ALA A 1 160 ? -20.686 -4.816 20.200 1.00 97.44 160 ALA A O 1
ATOM 1249 N N . GLY A 1 161 ? -18.590 -4.302 19.571 1.00 98.00 161 GLY A N 1
ATOM 1250 C CA . GLY A 1 161 ? -18.102 -3.975 20.909 1.00 98.00 161 GLY A CA 1
ATOM 1251 C C . GLY A 1 161 ? -18.825 -2.777 21.526 1.00 98.00 161 GLY A C 1
ATOM 1252 O O . GLY A 1 161 ? -19.169 -2.813 22.708 1.00 98.00 161 GLY A O 1
ATOM 1253 N N . GLN A 1 162 ? -19.122 -1.744 20.733 1.00 98.25 162 GLN A N 1
ATOM 1254 C CA . GLN A 1 162 ? -19.895 -0.583 21.184 1.00 98.25 162 GLN A CA 1
ATOM 1255 C C . GLN A 1 162 ? -21.326 -0.962 21.572 1.00 98.25 162 GLN A C 1
ATOM 1257 O O . GLN A 1 162 ? -21.803 -0.554 22.633 1.00 98.25 162 GLN A O 1
ATOM 1262 N N . VAL A 1 163 ? -21.993 -1.790 20.764 1.00 97.75 163 VAL A N 1
ATOM 1263 C CA . VAL A 1 163 ? -23.341 -2.291 21.076 1.00 97.75 163 VAL A CA 1
ATOM 1264 C C . VAL A 1 163 ? -23.332 -3.121 22.361 1.00 97.75 163 VAL A C 1
ATOM 1266 O O . VAL A 1 163 ? -24.168 -2.902 23.238 1.00 97.75 163 VAL A O 1
ATOM 1269 N N . ALA A 1 164 ? -22.364 -4.027 22.516 1.00 97.56 164 ALA A N 1
ATOM 1270 C CA . ALA A 1 164 ? -22.227 -4.833 23.726 1.00 97.56 164 ALA A CA 1
ATOM 1271 C C . ALA A 1 164 ? -21.974 -3.964 24.970 1.00 97.56 164 ALA A C 1
ATOM 1273 O O . ALA A 1 164 ? -22.603 -4.167 26.006 1.00 97.56 164 ALA A O 1
ATOM 1274 N N . ASN A 1 165 ? -21.108 -2.953 24.864 1.00 97.62 165 ASN A N 1
ATOM 1275 C CA . ASN A 1 165 ? -20.823 -2.024 25.958 1.00 97.62 165 ASN A CA 1
ATOM 1276 C C . ASN A 1 165 ? -22.069 -1.214 26.350 1.00 97.62 165 ASN A C 1
ATOM 1278 O O . ASN A 1 165 ? -22.380 -1.089 27.533 1.00 97.62 165 ASN A O 1
ATOM 1282 N N . ALA A 1 166 ? -22.829 -0.722 25.367 1.00 97.44 166 ALA A N 1
ATOM 1283 C CA . ALA A 1 166 ? -24.092 -0.034 25.618 1.00 97.44 166 ALA A CA 1
ATOM 1284 C C . ALA A 1 166 ? -25.118 -0.943 26.320 1.00 97.44 166 ALA A C 1
ATOM 1286 O O . ALA A 1 166 ? -25.754 -0.504 27.279 1.00 97.44 166 ALA A O 1
ATOM 1287 N N . SER A 1 167 ? -25.234 -2.211 25.900 1.00 97.62 167 SER A N 1
ATOM 1288 C CA . SER A 1 167 ? -26.099 -3.205 26.556 1.00 97.62 167 SER A CA 1
ATOM 1289 C C . SER A 1 167 ? -25.686 -3.441 28.007 1.00 97.62 167 SER A C 1
ATOM 1291 O O . SER A 1 167 ? -26.511 -3.328 28.910 1.00 97.62 167 SER A O 1
ATOM 1293 N N . LEU A 1 168 ? -24.395 -3.686 28.253 1.00 97.50 168 LEU A N 1
ATOM 1294 C CA . LEU A 1 168 ? -23.872 -3.913 29.602 1.00 97.50 168 LEU A CA 1
ATOM 1295 C C . LEU A 1 168 ? -24.079 -2.698 30.509 1.00 97.50 168 LEU A C 1
ATOM 1297 O O . LEU A 1 168 ? -24.461 -2.854 31.665 1.00 97.50 168 LEU A O 1
ATOM 1301 N N . LYS A 1 169 ? -23.882 -1.478 29.995 1.00 97.56 169 LYS A N 1
ATOM 1302 C CA . LYS A 1 169 ? -24.193 -0.252 30.744 1.00 97.56 169 LYS A CA 1
ATOM 1303 C C . LYS A 1 169 ? -25.670 -0.189 31.126 1.00 97.56 169 LYS A C 1
ATOM 1305 O O . LYS A 1 169 ? -25.976 0.127 32.271 1.00 97.56 169 LYS A O 1
ATOM 1310 N N . ALA A 1 170 ? -26.574 -0.515 30.204 1.00 96.88 170 ALA A N 1
ATOM 1311 C CA . ALA A 1 170 ? -28.005 -0.537 30.488 1.00 96.88 170 ALA A CA 1
ATOM 1312 C C . ALA A 1 170 ? -28.371 -1.596 31.544 1.00 96.88 170 ALA A C 1
ATOM 1314 O O . ALA A 1 170 ? -29.144 -1.304 32.455 1.00 96.88 170 ALA A O 1
ATOM 1315 N N . GLU A 1 171 ? -27.788 -2.794 31.470 1.00 96.81 171 GLU A N 1
ATOM 1316 C CA . GLU A 1 171 ? -27.984 -3.855 32.467 1.00 96.81 171 GLU A CA 1
ATOM 1317 C C . GLU A 1 171 ? -27.468 -3.451 33.853 1.00 96.81 171 GLU A C 1
ATOM 1319 O O . GLU A 1 171 ? -28.156 -3.653 34.854 1.00 96.81 171 GLU A O 1
ATOM 1324 N N . VAL A 1 172 ? -26.288 -2.827 33.920 1.00 96.75 172 VAL A N 1
ATOM 1325 C CA . VAL A 1 172 ? -25.719 -2.312 35.173 1.00 96.75 172 VAL A CA 1
ATOM 1326 C C . VAL A 1 172 ? -26.627 -1.251 35.789 1.00 96.75 172 VAL A C 1
ATOM 1328 O O . VAL A 1 172 ? -26.920 -1.319 36.982 1.00 96.75 172 VAL A O 1
ATOM 1331 N N . GLU A 1 173 ? -27.112 -0.292 35.001 1.00 96.00 173 GLU A N 1
ATOM 1332 C CA . GLU A 1 173 ? -28.031 0.733 35.506 1.00 96.00 173 GLU A CA 1
ATOM 1333 C C . GLU A 1 173 ? -29.379 0.134 35.937 1.00 96.00 173 GLU A C 1
ATOM 1335 O O . GLU A 1 173 ? -29.918 0.496 36.986 1.00 96.00 173 GLU A O 1
ATOM 1340 N N . ALA A 1 174 ? -29.892 -0.863 35.212 1.00 95.50 174 ALA A N 1
ATOM 1341 C CA . ALA A 1 174 ? -31.092 -1.588 35.619 1.00 95.50 174 ALA A CA 1
ATOM 1342 C C . ALA A 1 174 ? -30.893 -2.305 36.967 1.00 95.50 174 ALA A C 1
ATOM 1344 O O . ALA A 1 174 ? -31.747 -2.194 37.851 1.00 95.50 174 ALA A O 1
ATOM 1345 N N . LEU A 1 175 ? -29.758 -2.979 37.173 1.00 95.06 175 LEU A N 1
ATOM 1346 C CA . LEU A 1 175 ? -29.412 -3.625 38.444 1.00 95.06 175 LEU A CA 1
ATOM 1347 C C . LEU A 1 175 ? -29.293 -2.613 39.589 1.00 95.06 175 LEU A C 1
ATOM 1349 O O . LEU A 1 175 ? -29.873 -2.834 40.655 1.00 95.06 175 LEU A O 1
ATOM 1353 N N . LYS A 1 176 ? -28.612 -1.482 39.359 1.00 94.88 176 LYS A N 1
ATOM 1354 C CA . LYS A 1 176 ? -28.502 -0.387 40.336 1.00 94.88 176 LYS A CA 1
ATOM 1355 C C . LYS A 1 176 ? -29.858 0.194 40.717 1.00 94.88 176 LYS A C 1
ATOM 1357 O O . LYS A 1 176 ? -30.076 0.501 41.878 1.00 94.88 176 LYS A O 1
ATOM 1362 N N . SER A 1 177 ? -30.774 0.335 39.764 1.00 92.00 177 SER A N 1
ATOM 1363 C CA . SER A 1 177 ? -32.097 0.909 40.037 1.00 92.00 177 SER A CA 1
ATOM 1364 C C . SER A 1 177 ? -33.078 -0.062 40.701 1.00 92.00 177 SER A C 1
ATOM 1366 O O . SER A 1 177 ? -34.021 0.379 41.352 1.00 92.00 177 SER A O 1
ATOM 1368 N N . SER A 1 178 ? -32.896 -1.376 40.525 1.00 92.88 178 SER A N 1
ATOM 1369 C CA . SER A 1 178 ? -33.915 -2.369 40.892 1.00 92.88 178 SER A CA 1
ATOM 1370 C C . SER A 1 178 ? -33.476 -3.321 41.995 1.00 92.88 178 SER A C 1
ATOM 1372 O O . SER A 1 178 ? -34.229 -3.550 42.939 1.00 92.88 178 SER A O 1
ATOM 1374 N N . VAL A 1 179 ? -32.276 -3.890 41.896 1.00 93.50 179 VAL A N 1
ATOM 1375 C CA . VAL A 1 179 ? -31.799 -4.917 42.827 1.00 93.50 179 VAL A CA 1
ATOM 1376 C C . VAL A 1 179 ? -31.166 -4.272 44.049 1.00 93.50 179 VAL A C 1
ATOM 1378 O O . VAL A 1 179 ? -31.479 -4.678 45.164 1.00 93.50 179 VAL A O 1
ATOM 1381 N N . VAL A 1 180 ? -30.334 -3.245 43.851 1.00 91.06 180 VAL A N 1
ATOM 1382 C CA . VAL A 1 180 ? -29.636 -2.573 44.958 1.00 91.06 180 VAL A CA 1
ATOM 1383 C C . VAL A 1 180 ? -30.619 -2.005 45.995 1.00 91.06 180 VAL A C 1
ATOM 1385 O O . VAL A 1 180 ? -30.506 -2.403 47.151 1.00 91.06 180 VAL A O 1
ATOM 1388 N N . PRO A 1 181 ? -31.658 -1.222 45.634 1.00 92.12 181 PRO A N 1
ATOM 1389 C CA . PRO A 1 181 ? -32.553 -0.634 46.632 1.00 92.12 181 PRO A CA 1
ATOM 1390 C C . PRO A 1 181 ? -33.420 -1.681 47.337 1.00 92.12 181 PRO A C 1
ATOM 1392 O O . PRO A 1 181 ? -33.761 -1.526 48.506 1.00 92.12 181 PRO A O 1
ATOM 1395 N N . ARG A 1 182 ? -33.777 -2.768 46.636 1.00 93.06 182 ARG A N 1
ATOM 1396 C CA . ARG A 1 182 ? -34.523 -3.885 47.233 1.00 93.06 182 ARG A CA 1
ATOM 1397 C C . ARG A 1 182 ? -33.682 -4.603 48.277 1.00 93.06 182 ARG A C 1
ATOM 1399 O O . ARG A 1 182 ? -34.159 -4.803 49.384 1.00 93.06 182 ARG A O 1
ATOM 1406 N N . LEU A 1 183 ? -32.432 -4.929 47.951 1.00 93.06 183 LEU A N 1
ATOM 1407 C CA . LEU A 1 183 ? -31.518 -5.551 48.907 1.00 93.06 183 LEU A CA 1
ATOM 1408 C C . LEU A 1 183 ? -31.214 -4.622 50.087 1.00 93.06 183 LEU A C 1
ATOM 1410 O O . LEU A 1 183 ? -31.176 -5.084 51.223 1.00 93.06 183 LEU A O 1
ATOM 1414 N N . GLU A 1 184 ? -31.031 -3.322 49.848 1.00 93.50 184 GLU A N 1
ATOM 1415 C CA . GLU A 1 184 ? -30.864 -2.333 50.919 1.00 93.50 184 GLU A CA 1
ATOM 1416 C C . GLU A 1 184 ? -32.086 -2.286 51.849 1.00 93.50 184 GLU A C 1
ATOM 1418 O O . GLU A 1 184 ? -31.920 -2.282 53.071 1.00 93.50 184 GLU A O 1
ATOM 1423 N N . GLY A 1 185 ? -33.299 -2.320 51.286 1.00 93.81 185 GLY A N 1
ATOM 1424 C CA . GLY A 1 185 ? -34.553 -2.413 52.035 1.00 93.81 185 GLY A CA 1
ATOM 1425 C C . GLY A 1 185 ? -34.663 -3.702 52.852 1.00 93.81 185 GLY A C 1
ATOM 1426 O O . GLY A 1 185 ? -34.857 -3.637 54.065 1.00 93.81 185 GLY A O 1
ATOM 1427 N N . ASP A 1 186 ? -34.451 -4.860 52.221 1.00 94.62 186 ASP A N 1
ATOM 1428 C CA . ASP A 1 186 ? -34.499 -6.175 52.876 1.00 94.62 186 ASP A CA 1
ATOM 1429 C C . ASP A 1 186 ? -33.486 -6.258 54.039 1.00 94.62 186 ASP A C 1
ATOM 1431 O O . ASP A 1 186 ? -33.786 -6.782 55.116 1.00 94.62 186 ASP A O 1
ATOM 1435 N N . ILE A 1 187 ? -32.283 -5.695 53.859 1.00 94.62 187 ILE A N 1
ATOM 1436 C CA . ILE A 1 187 ? -31.258 -5.612 54.910 1.00 94.62 187 ILE A CA 1
ATOM 1437 C C . ILE A 1 187 ? -31.711 -4.694 56.052 1.00 94.62 187 ILE A C 1
ATOM 1439 O O . ILE A 1 187 ? -31.470 -5.014 57.220 1.00 94.62 187 ILE A O 1
ATOM 1443 N N . ALA A 1 188 ? -32.336 -3.553 55.749 1.00 93.44 188 ALA A N 1
ATOM 1444 C CA . ALA A 1 188 ? -32.846 -2.635 56.764 1.00 93.44 188 ALA A CA 1
ATOM 1445 C C . ALA A 1 188 ? -33.980 -3.270 57.590 1.00 93.44 188 ALA A C 1
ATOM 1447 O O . ALA A 1 188 ? -33.960 -3.189 58.820 1.00 93.44 188 ALA A O 1
ATOM 1448 N N . GLU A 1 189 ? -34.915 -3.969 56.943 1.00 94.94 189 GLU A N 1
ATOM 1449 C CA . GLU A 1 189 ? -35.988 -4.708 57.619 1.00 94.94 189 GLU A CA 1
ATOM 1450 C C . GLU A 1 189 ? -35.439 -5.826 58.510 1.00 94.94 189 GLU A C 1
ATOM 1452 O O . GLU A 1 189 ? -35.845 -5.960 59.668 1.00 94.94 189 GLU A O 1
ATOM 1457 N N . LEU A 1 190 ? -34.471 -6.602 58.010 1.00 94.69 190 LEU A N 1
ATOM 1458 C CA . LEU A 1 190 ? -33.827 -7.660 58.787 1.00 94.69 190 LEU A CA 1
ATOM 1459 C C . LEU A 1 190 ? -33.120 -7.103 60.030 1.00 94.69 190 LEU A C 1
ATOM 1461 O O . LEU A 1 190 ? -33.231 -7.685 61.113 1.00 94.69 190 LEU A O 1
ATOM 1465 N N . LYS A 1 191 ? -32.427 -5.966 59.893 1.00 91.25 191 LYS A N 1
ATOM 1466 C CA . LYS A 1 191 ? -31.794 -5.270 61.022 1.00 91.25 191 LYS A CA 1
ATOM 1467 C C . LYS A 1 191 ? -32.820 -4.857 62.071 1.00 91.25 191 LYS A C 1
ATOM 1469 O O . LYS A 1 191 ? -32.595 -5.116 63.251 1.00 91.25 191 LYS A O 1
ATOM 1474 N N . GLU A 1 192 ? -33.951 -4.282 61.665 1.00 93.44 192 GLU A N 1
ATOM 1475 C CA . GLU A 1 192 ? -34.985 -3.864 62.617 1.00 93.44 192 GLU A CA 1
ATOM 1476 C C . GLU A 1 192 ? -35.658 -5.061 63.298 1.00 93.44 192 GLU A C 1
ATOM 1478 O O . GLU A 1 192 ? -35.823 -5.061 64.519 1.00 93.44 192 GLU A O 1
ATOM 1483 N N . MET A 1 193 ? -35.970 -6.132 62.558 1.00 93.56 193 MET A N 1
ATOM 1484 C CA . MET A 1 193 ? -36.485 -7.370 63.155 1.00 93.56 193 MET A CA 1
ATOM 1485 C C . MET A 1 193 ? -35.518 -7.941 64.194 1.00 93.56 193 MET A C 1
ATOM 1487 O O . MET A 1 193 ? -35.945 -8.355 65.275 1.00 93.56 193 MET A O 1
ATOM 1491 N N . MET A 1 194 ? -34.216 -7.937 63.896 1.00 91.19 194 MET A N 1
ATOM 1492 C CA . MET A 1 194 ? -33.194 -8.414 64.822 1.00 91.19 194 MET A CA 1
ATOM 1493 C C . MET A 1 194 ? -33.077 -7.509 66.051 1.00 91.19 194 MET A C 1
ATOM 1495 O O . MET A 1 194 ? -33.031 -8.017 67.169 1.00 91.19 194 MET A O 1
ATOM 1499 N N . ARG A 1 195 ? -33.124 -6.183 65.876 1.00 88.06 195 ARG A N 1
ATOM 1500 C CA . ARG A 1 195 ? -33.138 -5.214 66.981 1.00 88.06 195 ARG A CA 1
ATOM 1501 C C . ARG A 1 195 ? -34.329 -5.444 67.913 1.00 88.06 195 ARG A C 1
ATOM 1503 O O . ARG A 1 195 ? -34.154 -5.545 69.126 1.00 88.06 195 ARG A O 1
ATOM 1510 N N . VAL A 1 196 ? -35.533 -5.607 67.361 1.00 89.75 196 VAL A N 1
ATOM 1511 C CA . VAL A 1 196 ? -36.754 -5.896 68.134 1.00 89.75 196 VAL A CA 1
ATOM 1512 C C . VAL A 1 196 ? -36.660 -7.249 68.843 1.00 89.75 196 VAL A C 1
ATOM 1514 O O . VAL A 1 196 ? -37.020 -7.358 70.018 1.00 89.75 196 VAL A O 1
ATOM 1517 N N . ALA A 1 197 ? -36.157 -8.284 68.164 1.00 87.62 197 ALA A N 1
ATOM 1518 C CA . ALA A 1 197 ? -35.961 -9.603 68.759 1.00 87.62 197 ALA A CA 1
ATOM 1519 C C . ALA A 1 197 ? -34.965 -9.557 69.929 1.00 87.62 197 ALA A C 1
ATOM 1521 O O . ALA A 1 197 ? -35.253 -10.102 70.995 1.00 87.62 197 ALA A O 1
ATOM 1522 N N . MET A 1 198 ? -33.841 -8.854 69.770 1.00 83.31 198 MET A N 1
ATOM 1523 C CA . MET A 1 198 ? -32.848 -8.666 70.831 1.00 83.31 198 MET A CA 1
ATOM 1524 C C . MET A 1 198 ? -33.410 -7.855 71.998 1.00 83.31 198 MET A C 1
ATOM 1526 O O . MET A 1 198 ? -33.289 -8.293 73.139 1.00 83.31 198 MET A O 1
ATOM 1530 N N . ALA A 1 199 ? -34.120 -6.752 71.746 1.00 80.06 199 ALA A N 1
ATOM 1531 C CA . ALA A 1 199 ? -34.782 -5.974 72.796 1.00 80.06 199 ALA A CA 1
ATOM 1532 C C . ALA A 1 199 ? -35.801 -6.817 73.589 1.00 80.06 199 ALA A C 1
ATOM 1534 O O . ALA A 1 199 ? -35.918 -6.695 74.813 1.00 80.06 199 ALA A O 1
ATOM 1535 N N . ARG A 1 200 ? -36.512 -7.727 72.911 1.00 82.38 200 ARG A N 1
ATOM 1536 C CA . ARG A 1 200 ? -37.438 -8.673 73.549 1.00 82.38 200 ARG A CA 1
ATOM 1537 C C . ARG A 1 200 ? -36.710 -9.704 74.415 1.00 82.38 200 ARG A C 1
ATOM 1539 O O . ARG A 1 200 ? -37.201 -10.025 75.495 1.00 82.38 200 ARG A O 1
ATOM 1546 N N . ILE A 1 201 ? -35.550 -10.197 73.977 1.00 81.25 201 ILE A N 1
ATOM 1547 C CA . ILE A 1 201 ? -34.687 -11.091 74.767 1.00 81.25 201 ILE A CA 1
ATOM 1548 C C . ILE A 1 201 ? -34.109 -10.347 75.982 1.00 81.25 201 ILE A C 1
ATOM 1550 O O . ILE A 1 201 ? -34.154 -10.884 77.087 1.00 81.25 201 ILE A O 1
ATOM 1554 N N . ALA A 1 202 ? -33.659 -9.099 75.812 1.00 70.06 202 ALA A N 1
ATOM 1555 C CA . ALA A 1 202 ? -33.159 -8.225 76.882 1.00 70.06 202 ALA A CA 1
ATOM 1556 C C . ALA A 1 202 ? -34.195 -7.983 77.985 1.00 70.06 202 ALA A C 1
ATOM 1558 O O . ALA A 1 202 ? -33.866 -7.892 79.165 1.00 70.06 202 ALA A O 1
ATOM 1559 N N . SER A 1 203 ? -35.459 -7.857 77.577 1.00 71.50 203 SER A N 1
ATOM 1560 C CA . SER A 1 203 ? -36.595 -7.576 78.457 1.00 71.50 203 SER A CA 1
ATOM 1561 C C . SER A 1 203 ? -37.168 -8.836 79.120 1.00 71.50 203 SER A C 1
ATOM 1563 O O . SER A 1 203 ? -38.104 -8.743 79.914 1.00 71.50 203 SER A O 1
ATOM 1565 N N . SER A 1 204 ? -36.638 -10.019 78.791 1.00 74.25 204 SER A N 1
ATOM 1566 C CA . SER A 1 204 ? -37.023 -11.282 79.418 1.00 74.25 204 SER A CA 1
ATOM 1567 C C . SER A 1 204 ? -36.491 -11.349 80.858 1.00 74.25 204 SER A C 1
ATOM 1569 O O . SER A 1 204 ? -35.363 -10.924 81.097 1.00 74.25 204 SER A O 1
ATOM 1571 N N . PRO A 1 205 ? -37.226 -11.933 81.825 1.00 64.56 205 PRO A N 1
ATOM 1572 C CA . PRO A 1 205 ? -36.791 -12.032 83.226 1.00 64.56 205 PRO A CA 1
ATOM 1573 C C . PRO A 1 205 ? -35.454 -12.765 83.440 1.00 64.56 205 PRO A C 1
ATOM 1575 O O . PRO A 1 205 ? -34.824 -12.588 84.476 1.00 64.56 205 PRO A O 1
ATOM 1578 N N . ASN A 1 206 ? -35.023 -13.564 82.456 1.00 66.81 206 ASN A N 1
ATOM 1579 C CA . ASN A 1 206 ? -33.743 -14.282 82.438 1.00 66.81 206 ASN A CA 1
ATOM 1580 C C . ASN A 1 206 ? -32.738 -13.694 81.415 1.00 66.81 206 ASN A C 1
ATOM 1582 O O . ASN A 1 206 ? -31.767 -14.359 81.058 1.00 66.81 206 ASN A O 1
ATOM 1586 N N . GLY A 1 207 ? -32.996 -12.499 80.872 1.00 59.09 207 GLY A N 1
ATOM 1587 C CA . GLY A 1 207 ? -32.209 -11.874 79.806 1.00 59.09 207 GLY A CA 1
ATOM 1588 C C . GLY A 1 207 ? -30.926 -11.211 80.313 1.00 59.09 207 GLY A C 1
ATOM 1589 O O . GLY A 1 207 ? -30.961 -10.378 81.217 1.00 59.09 207 GLY A O 1
ATOM 1590 N N . ASN A 1 208 ? -29.786 -11.562 79.711 1.00 63.59 208 ASN A N 1
ATOM 1591 C CA . ASN A 1 208 ? -28.468 -11.038 80.073 1.00 63.59 208 ASN A CA 1
ATOM 1592 C C . ASN A 1 208 ? -28.258 -9.641 79.450 1.00 63.59 208 ASN A C 1
ATOM 1594 O O . ASN A 1 208 ? -27.823 -9.516 78.307 1.00 63.59 208 ASN A O 1
ATOM 1598 N N . ARG A 1 209 ? -28.647 -8.596 80.187 1.00 59.34 209 ARG A N 1
ATOM 1599 C CA . ARG A 1 209 ? -28.791 -7.211 79.699 1.00 59.34 209 ARG A CA 1
ATOM 1600 C C . ARG A 1 209 ? -27.474 -6.547 79.264 1.00 59.34 209 ARG A C 1
ATOM 1602 O O . ARG A 1 209 ? -27.501 -5.724 78.361 1.00 59.34 209 ARG A O 1
ATOM 1609 N N . GLU A 1 210 ? -26.339 -6.948 79.840 1.00 59.66 210 GLU A N 1
ATOM 1610 C CA . GLU A 1 210 ? -25.010 -6.393 79.513 1.00 59.66 210 GLU A CA 1
ATOM 1611 C C . GLU A 1 210 ? -24.503 -6.785 78.114 1.00 59.66 210 GLU A C 1
ATOM 1613 O O . GLU A 1 210 ? -23.777 -6.022 77.495 1.00 59.66 210 GLU A O 1
ATOM 1618 N N . ALA A 1 211 ? -24.915 -7.933 77.563 1.00 60.31 211 ALA A N 1
ATOM 1619 C CA . ALA A 1 211 ? -24.428 -8.395 76.257 1.00 60.31 211 ALA A CA 1
ATOM 1620 C C . ALA A 1 211 ? -25.074 -7.675 75.055 1.00 60.31 211 ALA A C 1
ATOM 1622 O O . ALA A 1 211 ? -24.684 -7.921 73.917 1.00 60.31 211 ALA A O 1
ATOM 1623 N N . ILE A 1 212 ? -26.096 -6.845 75.289 1.00 58.50 212 ILE A N 1
ATOM 1624 C CA . ILE A 1 212 ? -26.935 -6.241 74.242 1.00 58.50 212 ILE A CA 1
ATOM 1625 C C . ILE A 1 212 ? -26.496 -4.804 73.936 1.00 58.50 212 ILE A C 1
ATOM 1627 O O . ILE A 1 212 ? -26.482 -4.427 72.766 1.00 58.50 212 ILE A O 1
ATOM 1631 N N . ASP A 1 213 ? -26.035 -4.053 74.941 1.00 59.84 213 ASP A N 1
ATOM 1632 C CA . ASP A 1 213 ? -25.502 -2.694 74.754 1.00 59.84 213 ASP A CA 1
ATOM 1633 C C . ASP A 1 213 ? -24.163 -2.691 73.976 1.00 59.84 213 ASP A C 1
ATOM 1635 O O . ASP A 1 213 ? -23.896 -1.769 73.207 1.00 59.84 213 ASP A O 1
ATOM 1639 N N . ASP A 1 214 ? -23.351 -3.753 74.078 1.00 60.31 214 ASP A N 1
ATOM 1640 C CA . ASP A 1 214 ? -22.078 -3.872 73.340 1.00 60.31 214 ASP A CA 1
ATOM 1641 C C . ASP A 1 214 ? -22.270 -4.038 71.816 1.00 60.31 214 ASP A C 1
ATOM 1643 O O . ASP A 1 214 ? -21.431 -3.592 71.027 1.00 60.31 214 ASP A O 1
ATOM 1647 N N . TRP A 1 215 ? -23.387 -4.630 71.374 1.00 62.78 215 TRP A N 1
ATOM 1648 C CA . TRP A 1 215 ? -23.672 -4.864 69.950 1.00 62.78 215 TRP A CA 1
ATOM 1649 C C . TRP A 1 215 ? -24.123 -3.605 69.200 1.00 62.78 215 TRP A C 1
ATOM 1651 O O . TRP A 1 215 ? -23.842 -3.478 68.006 1.00 62.78 215 TRP A O 1
ATOM 1661 N N . GLU A 1 216 ? -24.783 -2.659 69.874 1.00 55.44 216 GLU A N 1
ATOM 1662 C CA . GLU A 1 216 ? -25.233 -1.404 69.252 1.00 55.44 216 GLU A CA 1
ATOM 1663 C C . GLU A 1 216 ? -24.059 -0.489 68.856 1.00 55.44 216 GLU A C 1
ATOM 1665 O O . GLU A 1 216 ? -24.196 0.324 67.943 1.00 55.44 216 GLU A O 1
ATOM 1670 N N . SER A 1 217 ? -22.878 -0.659 69.465 1.00 57.59 217 SER A N 1
ATOM 1671 C CA . SER A 1 217 ? -21.686 0.149 69.159 1.00 57.59 217 SER A CA 1
ATOM 1672 C C . SER A 1 217 ? -20.897 -0.306 67.918 1.00 57.59 217 SER A C 1
ATOM 1674 O O . SER A 1 217 ? -20.113 0.471 67.376 1.00 57.59 217 SER A O 1
ATOM 1676 N N . GLY A 1 218 ? -21.093 -1.547 67.448 1.00 52.91 218 GLY A N 1
ATOM 1677 C CA . GLY A 1 218 ? -20.256 -2.166 66.408 1.00 52.91 218 GLY A CA 1
ATOM 1678 C C . GLY A 1 218 ? -20.814 -2.125 64.980 1.00 52.91 218 GLY A C 1
ATOM 1679 O O . GLY A 1 218 ? -20.096 -2.459 64.040 1.00 52.91 218 GLY A O 1
ATOM 1680 N N . ILE A 1 219 ? -22.080 -1.741 64.790 1.00 51.28 219 ILE A N 1
ATOM 1681 C CA . ILE A 1 219 ? -22.760 -1.770 63.483 1.00 51.28 219 ILE A CA 1
ATOM 1682 C C . ILE A 1 219 ? -22.981 -0.328 62.997 1.00 51.28 219 ILE A C 1
ATOM 1684 O O . ILE A 1 219 ? -24.109 0.145 62.879 1.00 51.28 219 ILE A O 1
ATOM 1688 N N . SER A 1 220 ? -21.896 0.396 62.702 1.00 47.34 220 SER A N 1
ATOM 1689 C CA . SER A 1 220 ? -21.980 1.593 61.859 1.00 47.34 220 SER A CA 1
ATOM 1690 C C . SER A 1 220 ? -22.006 1.148 60.401 1.00 47.34 220 SER A C 1
ATOM 1692 O O . SER A 1 220 ? -21.042 0.587 59.883 1.00 47.34 220 SER A O 1
ATOM 1694 N N . VAL A 1 221 ? -23.138 1.355 59.743 1.00 51.66 221 VAL A N 1
ATOM 1695 C CA . VAL A 1 221 ? -23.283 1.090 58.314 1.00 51.66 221 VAL A CA 1
ATOM 1696 C C . VAL A 1 221 ? -22.984 2.409 57.636 1.00 51.66 221 VAL A C 1
ATOM 1698 O O . VAL A 1 221 ? -23.872 3.254 57.520 1.00 51.66 221 VAL A O 1
ATOM 1701 N N . ASP A 1 222 ? -21.732 2.607 57.239 1.00 50.75 222 ASP A N 1
ATOM 1702 C CA . ASP A 1 222 ? -21.457 3.638 56.251 1.00 50.75 222 ASP A CA 1
ATOM 1703 C C . ASP A 1 222 ? -22.293 3.303 55.007 1.00 50.75 222 ASP A C 1
ATOM 1705 O O . ASP A 1 222 ? -22.302 2.144 54.567 1.00 50.75 222 ASP A O 1
ATOM 1709 N N . PRO A 1 223 ? -23.068 4.259 54.466 1.00 54.19 223 PRO A N 1
ATOM 1710 C CA . PRO A 1 223 ? -23.769 4.034 53.215 1.00 54.19 223 PRO A CA 1
ATOM 1711 C C . PRO A 1 223 ? -22.735 3.624 52.164 1.00 54.19 223 PRO A C 1
ATOM 1713 O O . PRO A 1 223 ? -21.640 4.186 52.122 1.00 54.19 223 PRO A O 1
ATOM 1716 N N . PHE A 1 224 ? -23.077 2.637 51.334 1.00 51.12 224 PHE A N 1
ATOM 1717 C CA . PHE A 1 224 ? -22.280 2.168 50.197 1.00 51.12 224 PHE A CA 1
ATOM 1718 C C . PHE A 1 224 ? -22.157 3.278 49.126 1.00 51.12 224 PHE A C 1
ATOM 1720 O O . PHE A 1 224 ? -22.626 3.141 48.002 1.00 51.12 224 PHE A O 1
ATOM 1727 N N . SER A 1 225 ? -21.543 4.408 49.469 1.00 52.50 225 SER A N 1
ATOM 1728 C CA . SER A 1 225 ? -21.371 5.580 48.607 1.00 52.50 225 SER A CA 1
ATOM 1729 C C . SER A 1 225 ? -20.072 5.544 47.798 1.00 52.50 225 SER A C 1
ATOM 1731 O O . SER A 1 225 ? -19.837 6.464 47.023 1.00 52.50 225 SER A O 1
ATOM 1733 N N . ASP A 1 226 ? -19.240 4.501 47.924 1.00 47.16 226 ASP A N 1
ATOM 1734 C CA . ASP A 1 226 ? -17.900 4.469 47.308 1.00 47.16 226 ASP A CA 1
ATOM 1735 C C . ASP A 1 226 ? -17.690 3.370 46.246 1.00 47.16 226 ASP A C 1
ATOM 1737 O O . ASP A 1 226 ? -16.573 3.034 45.866 1.00 47.16 226 ASP A O 1
ATOM 1741 N N . ALA A 1 227 ? -18.767 2.813 45.685 1.00 50.00 227 ALA A N 1
ATOM 1742 C CA . ALA A 1 227 ? -18.661 1.902 44.534 1.00 50.00 227 ALA A CA 1
ATOM 1743 C C . ALA A 1 227 ? -18.578 2.638 43.174 1.00 50.00 227 ALA A C 1
ATOM 1745 O O . ALA A 1 227 ? -18.727 2.022 42.118 1.00 50.00 227 ALA A O 1
ATOM 1746 N N . GLY A 1 228 ? -18.365 3.960 43.179 1.00 44.47 228 GLY A N 1
ATOM 1747 C CA . GLY A 1 228 ? -18.301 4.797 41.976 1.00 44.47 228 GLY A CA 1
ATOM 1748 C C . GLY A 1 228 ? -16.917 4.919 41.324 1.00 44.47 228 GLY A C 1
ATOM 1749 O O . GLY A 1 228 ? -16.831 5.440 40.216 1.00 44.47 228 GLY A O 1
ATOM 1750 N N . SER A 1 229 ? -15.838 4.452 41.965 1.00 50.62 229 SER A N 1
ATOM 1751 C CA . SER A 1 229 ? -14.464 4.857 41.606 1.00 50.62 229 SER A CA 1
ATOM 1752 C C . SER A 1 229 ? -1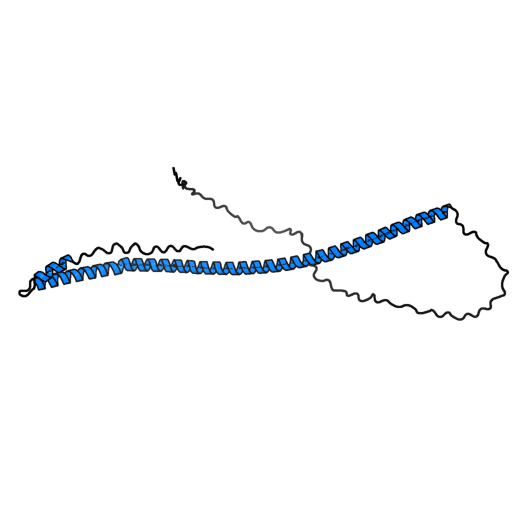3.539 3.736 41.099 1.00 50.62 229 SER A C 1
ATOM 1754 O O .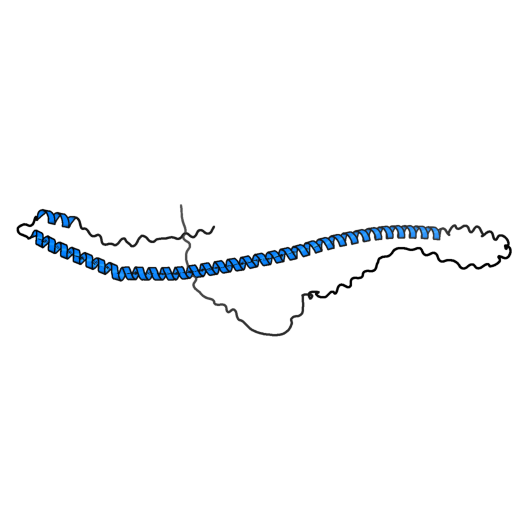 SER A 1 229 ? -12.323 3.816 41.274 1.00 50.62 229 SER A O 1
ATOM 1756 N N . ALA A 1 230 ? -14.060 2.681 40.463 1.00 46.34 230 ALA A N 1
ATOM 1757 C CA . ALA A 1 230 ? -13.214 1.554 40.044 1.00 46.34 230 ALA A CA 1
ATOM 1758 C C . ALA A 1 230 ? -13.536 0.962 38.661 1.00 46.34 230 ALA A C 1
ATOM 1760 O O . ALA A 1 230 ? -13.476 -0.248 38.494 1.00 46.34 230 ALA A O 1
ATOM 1761 N N . VAL A 1 231 ? -13.847 1.779 37.646 1.00 41.81 231 VAL A N 1
ATOM 1762 C CA . VAL A 1 231 ? -13.740 1.347 36.232 1.00 41.81 231 VAL A CA 1
ATOM 1763 C C . VAL A 1 231 ? -13.250 2.512 35.364 1.00 41.81 231 VAL A C 1
ATOM 1765 O O . VAL A 1 231 ? -13.931 2.985 34.460 1.00 41.81 231 VAL A O 1
ATOM 1768 N N . GLY A 1 232 ? -12.050 3.009 35.662 1.00 40.44 232 GLY A N 1
ATOM 1769 C CA . GLY A 1 232 ? -11.252 3.791 34.719 1.00 40.44 232 GLY A CA 1
ATOM 1770 C C . GLY A 1 232 ? -10.307 2.852 33.979 1.00 40.44 232 GLY A C 1
ATOM 1771 O O . GLY A 1 232 ? -9.136 2.768 34.325 1.00 40.44 232 GLY A O 1
ATOM 1772 N N . VAL A 1 233 ? -10.817 2.079 33.017 1.00 43.00 233 VAL A N 1
ATOM 1773 C CA . VAL A 1 233 ? -9.949 1.329 32.097 1.00 43.00 233 VAL A CA 1
ATOM 1774 C C . VAL A 1 233 ? -9.603 2.273 30.950 1.00 43.00 233 VAL A C 1
ATOM 1776 O O . VAL A 1 233 ? -10.307 2.332 29.944 1.00 43.00 233 VAL A O 1
ATOM 1779 N N . GLU A 1 234 ? -8.539 3.054 31.128 1.00 44.06 234 GLU A N 1
ATOM 1780 C CA . GLU A 1 234 ? -7.856 3.706 30.012 1.00 44.06 234 GLU A CA 1
ATOM 1781 C C . GLU A 1 234 ? -7.177 2.617 29.177 1.00 44.06 234 GLU A C 1
ATOM 1783 O O . GLU A 1 234 ? -6.159 2.041 29.560 1.00 44.06 234 GLU A O 1
ATOM 1788 N N . VAL A 1 235 ? -7.775 2.293 28.032 1.00 46.28 235 VAL A N 1
ATOM 1789 C CA . VAL A 1 235 ? -7.114 1.486 27.007 1.00 46.28 235 VAL A CA 1
ATOM 1790 C C . VAL A 1 235 ? -6.171 2.417 26.247 1.00 46.28 235 VAL A C 1
ATOM 1792 O O . VAL A 1 235 ? -6.570 3.087 25.297 1.00 46.28 235 VAL A O 1
ATOM 1795 N N . GLU A 1 236 ? -4.919 2.485 26.695 1.00 41.69 236 GLU A N 1
ATOM 1796 C CA . GLU A 1 236 ? -3.830 3.131 25.962 1.00 41.69 236 GLU A CA 1
ATOM 1797 C C . GLU A 1 236 ? -3.507 2.280 24.719 1.00 41.69 236 GLU A C 1
ATOM 1799 O O . GLU A 1 236 ? -2.783 1.285 24.781 1.00 41.69 236 GLU A O 1
ATOM 1804 N N . VAL A 1 237 ? -4.084 2.642 23.570 1.00 44.84 237 VAL A N 1
ATOM 1805 C CA . VAL A 1 237 ? -3.718 2.047 22.278 1.00 44.84 237 VAL A CA 1
ATOM 1806 C C . VAL A 1 237 ? -2.401 2.676 21.830 1.00 44.84 237 VAL A C 1
ATOM 1808 O O . VAL A 1 237 ? -2.376 3.763 21.254 1.00 44.84 237 VAL A O 1
ATOM 1811 N N . LYS A 1 238 ? -1.287 1.993 22.107 1.00 44.28 238 LYS A N 1
ATOM 1812 C CA . LYS A 1 238 ? 0.010 2.320 21.506 1.00 44.28 238 LYS A CA 1
ATOM 1813 C C . LYS A 1 238 ? 0.032 1.824 20.066 1.00 44.28 238 LYS A C 1
ATOM 1815 O O . LYS A 1 238 ? 0.050 0.621 19.823 1.00 44.28 238 LYS A O 1
ATOM 1820 N N . PHE A 1 239 ? 0.050 2.762 19.128 1.00 41.50 239 PHE A N 1
ATOM 1821 C CA . PHE A 1 239 ? 0.457 2.494 17.755 1.00 41.50 239 PHE A CA 1
ATOM 1822 C C . PHE A 1 239 ? 1.989 2.414 17.727 1.00 41.50 239 PHE A C 1
ATOM 1824 O O . PHE A 1 239 ? 2.662 3.397 18.044 1.00 41.50 239 PHE A O 1
ATOM 1831 N N . THR A 1 240 ? 2.520 1.233 17.413 1.00 58.12 240 THR A N 1
ATOM 1832 C CA . THR A 1 240 ? 3.927 1.010 17.038 1.00 58.12 240 THR A CA 1
ATOM 1833 C C . THR A 1 240 ? 4.041 0.857 15.539 1.00 58.12 240 THR A C 1
ATOM 1835 O O . THR A 1 240 ? 3.178 0.130 14.994 1.00 58.12 240 THR A O 1
#

Sequence (240 aa):
MDDWGMPNMERATEVKDDDWGMPGTLAGVTKALFPPPVNELTFWVIPSLFCPPSPSSPRAPHITSEIPSAPPEWSPPVVDRSLPPVLDHVVDIVAEDVATLKIQHETTTAELERLRADYINSLAENIKLEVDLEELRSETRTKIDSTSAELSHLRTAYDAGQVANASLKAEVEALKSSVVPRLEGDIAELKEMMRVAMARIASSPNGNREAIDDWESGISVDPFSDAGSAVGVEVEVKFT

Foldseek 3Di:
DDDDDDDDPDDDDDDDDDDPDDDDDDDDDDDDDDDDDPDDDDDPDDPDDDDDDDDDDDDDDDDPDDDPDDDDDPPPPVPVPPDDPVVVVVVVVVVVVVVVVVVVVVVVVVVVVVVVVVVVVVVVVVVVVVVVVVVVVVVVVVVVVVVVVVVVVVVVVVVVVVVVVVVVVVVVVVCVVPVVVVVVVVVVVVVVVVLVVLVVLCPDPPRPVVVSVVVVVPDDDDDPPPPPPPPPPPPPDDDD

Secondary structure (DSSP, 8-state):
----PPP--------------------------SPPP-----------------------------------------------HHHHHHHHHHHHHHHHHHHHHHHHHHHHHHHHHHHHHHHHHHHHHHHHHHHHHHHHHHHHHHHHHHHHHHHHHHHHHHHHHHHHHHHHHHHHHHHHHHHHHHHHHHHHHHHHHHHHHHTSTT--THHHHHHHTS-----S--TTSS----------

pLDDT: mean 72.23, std 23.59, range [35.56, 98.44]

Radius of gyration: 57.44 Å; chains: 1; bounding box: 93×62×174 Å